Protein AF-A0A1M5N8K4-F1 (afdb_monomer_lite)

Structure (mmCIF, N/CA/C/O backbone):
data_AF-A0A1M5N8K4-F1
#
_entry.id   AF-A0A1M5N8K4-F1
#
loop_
_atom_site.group_PDB
_atom_site.id
_atom_site.type_symbol
_atom_site.label_atom_id
_atom_site.label_alt_id
_atom_site.label_comp_id
_atom_site.label_asym_id
_atom_site.label_entity_id
_atom_site.label_seq_id
_atom_site.pdbx_PDB_ins_code
_atom_site.Cartn_x
_atom_site.Cartn_y
_atom_site.Cartn_z
_atom_site.occupancy
_atom_site.B_iso_or_equiv
_atom_site.auth_seq_id
_atom_site.auth_comp_id
_atom_site.auth_asym_id
_atom_site.auth_atom_id
_atom_site.pdbx_PDB_model_num
ATOM 1 N N . MET A 1 1 ? 27.055 48.754 -39.580 1.00 43.41 1 MET A N 1
ATOM 2 C CA . MET A 1 1 ? 26.841 47.546 -38.753 1.00 43.41 1 MET A CA 1
ATOM 3 C C . MET A 1 1 ? 28.087 46.684 -38.868 1.00 43.41 1 MET A C 1
ATOM 5 O O . MET A 1 1 ? 28.535 46.442 -39.980 1.00 43.41 1 MET A O 1
ATOM 9 N N . SER A 1 2 ? 28.711 46.410 -37.722 1.00 35.59 2 SER A N 1
ATOM 10 C CA . SER A 1 2 ? 30.118 46.022 -37.557 1.00 35.59 2 SER A CA 1
ATOM 11 C C . SER A 1 2 ? 30.439 44.585 -37.973 1.00 35.59 2 SER A C 1
ATOM 13 O O . SER A 1 2 ? 29.595 43.696 -37.935 1.00 35.59 2 SER A O 1
ATOM 15 N N . GLN A 1 3 ? 31.703 44.409 -38.338 1.00 41.31 3 GLN A N 1
ATOM 16 C CA . GLN A 1 3 ? 32.384 43.229 -38.845 1.00 41.31 3 GLN A CA 1
ATOM 17 C C . GLN A 1 3 ? 33.082 42.417 -37.725 1.00 41.31 3 GLN A C 1
ATOM 19 O O . GLN A 1 3 ? 33.438 42.965 -36.687 1.00 41.31 3 GLN A O 1
ATOM 24 N N . PHE A 1 4 ? 33.377 41.154 -38.061 1.00 33.84 4 PHE A N 1
ATOM 25 C CA . PHE A 1 4 ? 34.474 40.273 -37.606 1.00 33.84 4 PHE A CA 1
ATOM 26 C C . PHE A 1 4 ? 34.458 39.508 -36.260 1.00 33.84 4 PHE A C 1
ATOM 28 O O . PHE A 1 4 ? 34.101 39.986 -35.193 1.00 33.84 4 PHE A O 1
ATOM 35 N N . ARG A 1 5 ? 34.903 38.248 -36.414 1.00 40.25 5 ARG A N 1
ATOM 36 C CA . ARG A 1 5 ? 35.043 37.100 -35.498 1.00 40.25 5 ARG A CA 1
ATOM 37 C C . ARG A 1 5 ? 36.288 37.196 -34.597 1.00 40.25 5 ARG A C 1
ATOM 39 O O . ARG A 1 5 ? 37.276 37.731 -35.075 1.00 40.25 5 ARG A O 1
ATOM 46 N N . ILE A 1 6 ? 36.286 36.512 -33.438 1.00 41.47 6 ILE A N 1
ATOM 47 C CA . ILE A 1 6 ? 37.408 35.830 -32.713 1.00 41.47 6 ILE A CA 1
ATOM 48 C C . ILE A 1 6 ? 36.736 34.980 -31.596 1.00 41.47 6 ILE A C 1
ATOM 50 O O . ILE A 1 6 ? 35.976 35.528 -30.812 1.00 41.47 6 ILE A O 1
ATOM 54 N N . ARG A 1 7 ? 36.667 33.637 -31.661 1.00 35.19 7 ARG A N 1
ATOM 55 C CA . ARG A 1 7 ? 37.624 32.576 -31.239 1.00 35.19 7 ARG A CA 1
ATOM 56 C C . ARG A 1 7 ? 37.974 32.530 -29.736 1.00 35.19 7 ARG A C 1
ATOM 58 O O . ARG A 1 7 ? 38.732 33.366 -29.270 1.00 35.19 7 ARG A O 1
ATOM 65 N N . SER A 1 8 ? 37.519 31.471 -29.053 1.00 35.31 8 SER A N 1
ATOM 66 C CA . SER A 1 8 ? 38.127 30.739 -27.906 1.00 35.31 8 SER A CA 1
ATOM 67 C C . SER A 1 8 ? 37.193 29.537 -27.650 1.00 35.31 8 SER A C 1
ATOM 69 O O . SER A 1 8 ? 36.035 29.765 -27.335 1.00 35.31 8 SER A O 1
ATOM 71 N N . LEU A 1 9 ? 37.447 28.265 -27.980 1.00 33.59 9 LEU A N 1
ATOM 72 C CA . LEU A 1 9 ? 38.591 27.353 -27.832 1.00 33.59 9 LEU A CA 1
ATOM 73 C C . LEU A 1 9 ? 38.986 27.096 -26.368 1.00 33.59 9 LEU A C 1
ATOM 75 O O . LEU A 1 9 ? 39.862 27.770 -25.844 1.00 33.59 9 LEU A O 1
ATOM 79 N N . ILE A 1 10 ? 38.382 26.072 -25.754 1.00 38.38 10 ILE A N 1
ATOM 80 C CA . ILE A 1 10 ? 39.025 25.268 -24.706 1.00 38.38 10 ILE A CA 1
ATOM 81 C C . ILE A 1 10 ? 38.836 23.797 -25.092 1.00 38.38 10 ILE A C 1
ATOM 83 O O . ILE A 1 10 ? 37.718 23.300 -25.199 1.00 38.38 10 ILE A O 1
ATOM 87 N N . LEU A 1 11 ? 39.965 23.152 -25.374 1.00 30.22 11 LEU A N 1
ATOM 88 C CA . LEU A 1 11 ? 40.163 21.743 -25.697 1.00 30.22 11 LEU A CA 1
ATOM 89 C C . LEU A 1 11 ? 41.284 21.234 -24.770 1.00 30.22 11 LEU A C 1
ATOM 91 O O . LEU A 1 11 ? 42.181 22.013 -24.448 1.00 30.22 11 LEU A O 1
ATOM 95 N N . ALA A 1 12 ? 41.255 19.930 -24.471 1.00 33.53 12 ALA A N 1
ATOM 96 C CA . ALA A 1 12 ? 42.198 19.100 -23.696 1.00 33.53 12 ALA A CA 1
ATOM 97 C C . ALA A 1 12 ? 41.818 18.922 -22.207 1.00 33.53 12 ALA A C 1
ATOM 99 O O . ALA A 1 12 ? 41.423 19.870 -21.548 1.00 33.53 12 ALA A O 1
ATOM 100 N N . GLY A 1 13 ? 41.882 17.725 -21.615 1.00 29.47 13 GLY A N 1
ATOM 101 C CA . GLY A 1 13 ? 42.790 16.618 -21.915 1.00 29.47 13 GLY A CA 1
ATOM 102 C C . GLY A 1 13 ? 42.183 15.218 -21.792 1.00 29.47 13 GLY A C 1
ATOM 103 O O . GLY A 1 13 ? 41.037 15.018 -21.404 1.00 29.47 13 GLY A O 1
ATOM 104 N N . ALA A 1 14 ? 43.004 14.272 -22.225 1.00 32.38 14 ALA A N 1
ATOM 105 C CA . ALA A 1 14 ? 42.685 12.934 -22.673 1.00 32.38 14 ALA A CA 1
ATOM 106 C C . ALA A 1 14 ? 42.796 11.846 -21.589 1.00 32.38 14 ALA A C 1
ATOM 108 O O . ALA A 1 14 ? 43.561 11.980 -20.643 1.00 32.38 14 ALA A O 1
ATOM 109 N N . ALA A 1 15 ? 42.097 10.742 -21.874 1.00 32.06 15 ALA A N 1
ATOM 110 C CA . ALA A 1 15 ? 42.494 9.340 -21.712 1.00 32.06 15 ALA A CA 1
ATOM 111 C C . ALA A 1 15 ? 42.955 8.808 -20.340 1.00 32.06 15 ALA A C 1
ATOM 113 O O . ALA A 1 15 ? 44.049 9.090 -19.868 1.00 32.06 15 ALA A O 1
ATOM 114 N N . ALA A 1 16 ? 42.228 7.792 -19.869 1.00 31.89 16 ALA A N 1
ATOM 115 C CA . ALA A 1 16 ? 42.855 6.537 -19.465 1.00 31.89 16 ALA A CA 1
ATOM 116 C C . ALA A 1 16 ? 41.942 5.366 -19.856 1.00 31.89 16 ALA A C 1
ATOM 118 O O . ALA A 1 16 ? 40.873 5.163 -19.287 1.00 31.89 16 ALA A O 1
ATOM 119 N N . MET A 1 17 ? 42.377 4.615 -20.869 1.00 34.56 17 MET A N 1
ATOM 120 C CA . MET A 1 17 ? 41.910 3.259 -21.120 1.00 34.56 17 MET A CA 1
ATOM 121 C C . MET A 1 17 ? 42.426 2.357 -19.998 1.00 34.56 17 MET A C 1
ATOM 123 O O . MET A 1 17 ? 43.635 2.293 -19.782 1.00 34.56 17 MET A O 1
ATOM 127 N N . VAL A 1 18 ? 41.541 1.600 -19.355 1.00 38.53 18 VAL A N 1
ATOM 128 C CA . VAL A 1 18 ? 41.915 0.333 -18.721 1.00 38.53 18 VAL A CA 1
ATOM 129 C C . VAL A 1 18 ? 41.009 -0.739 -19.300 1.00 38.53 18 VAL A C 1
ATOM 131 O O . VAL A 1 18 ? 39.896 -0.979 -18.846 1.00 38.53 18 VAL A O 1
ATOM 134 N N . LEU A 1 19 ? 41.516 -1.356 -20.365 1.00 34.25 19 LEU A N 1
ATOM 135 C CA . LEU A 1 19 ? 41.074 -2.650 -20.852 1.00 34.25 19 LEU A CA 1
ATOM 136 C C . LEU A 1 19 ? 41.633 -3.696 -19.871 1.00 34.25 19 LEU A C 1
ATOM 138 O O . LEU A 1 19 ? 42.778 -4.125 -20.002 1.00 34.25 19 LEU A O 1
ATOM 142 N N . ALA A 1 20 ? 40.861 -4.068 -18.849 1.00 44.66 20 ALA A N 1
ATOM 143 C CA . ALA A 1 20 ? 41.151 -5.259 -18.057 1.00 44.66 20 ALA A CA 1
ATOM 144 C C . ALA A 1 20 ? 40.428 -6.442 -18.707 1.00 44.66 20 ALA A C 1
ATOM 146 O O . ALA A 1 20 ? 39.211 -6.589 -18.619 1.00 44.66 20 ALA A O 1
ATOM 147 N N . ALA A 1 21 ? 41.205 -7.244 -19.429 1.00 33.12 21 ALA A N 1
ATOM 148 C CA . ALA A 1 21 ? 40.756 -8.470 -20.050 1.00 33.12 21 ALA A CA 1
ATOM 149 C C . ALA A 1 21 ? 40.406 -9.542 -19.004 1.00 33.12 21 ALA A C 1
ATOM 151 O O . ALA A 1 21 ? 41.160 -9.813 -18.073 1.00 33.12 21 ALA A O 1
ATOM 152 N N . CYS A 1 22 ? 39.248 -10.149 -19.247 1.00 53.88 22 CYS A N 1
ATOM 153 C CA . CYS A 1 22 ? 38.831 -11.521 -18.980 1.00 53.88 22 CYS A CA 1
ATOM 154 C C . CYS A 1 22 ? 39.932 -12.523 -18.562 1.00 53.88 22 CYS A C 1
ATOM 156 O O . CYS A 1 22 ? 40.821 -12.840 -19.349 1.00 53.88 22 CYS A O 1
ATOM 158 N N . ASN A 1 23 ? 39.786 -13.093 -17.362 1.00 34.75 23 ASN A N 1
ATOM 159 C CA . ASN A 1 23 ? 39.998 -14.511 -17.028 1.00 34.75 23 ASN A CA 1
ATOM 160 C C . ASN A 1 23 ? 39.578 -14.668 -15.553 1.00 34.75 23 ASN A C 1
ATOM 162 O O . ASN A 1 23 ? 40.022 -13.891 -14.722 1.00 34.75 23 ASN A O 1
ATOM 166 N N . GLY A 1 24 ? 38.749 -15.586 -15.083 1.00 33.91 24 GLY A N 1
ATOM 167 C CA . GLY A 1 24 ? 38.180 -16.811 -15.608 1.00 33.91 24 GLY A CA 1
ATOM 168 C C . GLY A 1 24 ? 37.835 -17.647 -14.369 1.00 33.91 24 GLY A C 1
ATOM 169 O O . GLY A 1 24 ? 38.635 -17.722 -13.440 1.00 33.91 24 GLY A O 1
ATOM 170 N N . GLY A 1 25 ? 36.662 -18.277 -14.344 1.00 32.97 25 GLY A N 1
ATOM 171 C CA . GLY A 1 25 ? 36.422 -19.406 -13.447 1.00 32.97 25 GLY A CA 1
ATOM 172 C C . GLY A 1 25 ? 35.380 -19.213 -12.347 1.00 32.97 25 GLY A C 1
ATOM 173 O O . GLY A 1 25 ? 35.578 -18.479 -11.388 1.00 32.97 25 GLY A O 1
ATOM 174 N N . ARG A 1 26 ? 34.379 -20.093 -12.461 1.00 33.00 26 ARG A N 1
ATOM 175 C CA . ARG A 1 26 ? 33.460 -20.603 -11.435 1.00 33.00 26 ARG A CA 1
ATOM 176 C C . ARG A 1 26 ? 32.307 -19.671 -11.094 1.00 33.00 26 ARG A C 1
ATOM 178 O O . ARG A 1 26 ? 32.477 -18.630 -10.478 1.00 33.00 26 ARG A O 1
ATOM 185 N N . GLY A 1 27 ? 31.117 -20.126 -11.493 1.00 40.41 27 GLY A N 1
ATOM 186 C CA . GLY A 1 27 ? 29.849 -19.605 -11.019 1.00 40.41 27 GLY A CA 1
ATOM 187 C C . GLY A 1 27 ? 29.807 -19.685 -9.502 1.00 40.41 27 GLY A C 1
ATOM 188 O O . GLY A 1 27 ? 29.510 -20.728 -8.927 1.00 40.41 27 GLY A O 1
ATOM 189 N N . SER A 1 28 ? 30.135 -18.573 -8.868 1.00 35.28 28 SER A N 1
ATOM 190 C CA . SER A 1 28 ? 29.544 -18.233 -7.593 1.00 35.28 28 SER A CA 1
ATOM 191 C C . SER A 1 28 ? 28.143 -17.768 -7.939 1.00 35.28 28 SER A C 1
ATOM 193 O O . SER A 1 28 ? 27.992 -16.825 -8.718 1.00 35.28 28 SER A O 1
ATOM 195 N N . ALA A 1 29 ? 27.126 -18.463 -7.428 1.00 42.69 29 ALA A N 1
ATOM 196 C CA . ALA A 1 29 ? 25.791 -17.890 -7.365 1.00 42.69 29 ALA A CA 1
ATOM 197 C C . ALA A 1 29 ? 25.946 -16.441 -6.883 1.00 42.69 29 ALA A C 1
ATOM 199 O O . ALA A 1 29 ? 26.687 -16.196 -5.922 1.00 42.69 29 ALA A O 1
ATOM 200 N N . ALA A 1 30 ? 25.360 -15.493 -7.622 1.00 46.78 30 ALA A N 1
ATOM 201 C CA . ALA A 1 30 ? 25.358 -14.097 -7.214 1.00 46.78 30 ALA A CA 1
ATOM 202 C C . ALA A 1 30 ? 24.936 -14.041 -5.737 1.00 46.78 30 ALA A C 1
ATOM 204 O O . ALA A 1 30 ? 24.060 -14.822 -5.353 1.00 46.78 30 ALA A O 1
ATOM 205 N N . PRO A 1 31 ? 25.584 -13.216 -4.896 1.00 43.44 31 PRO A N 1
ATOM 206 C CA . PRO A 1 31 ? 25.232 -13.141 -3.488 1.00 43.44 31 PRO A CA 1
ATOM 207 C C . PRO A 1 31 ? 23.730 -12.885 -3.370 1.00 43.44 31 PRO A C 1
ATOM 209 O O . PRO A 1 31 ? 23.237 -11.842 -3.793 1.00 43.44 31 PRO A O 1
ATOM 212 N N . GLU A 1 32 ? 23.010 -13.875 -2.842 1.00 55.31 32 GLU A N 1
ATOM 213 C CA . GLU A 1 32 ? 21.583 -13.775 -2.574 1.00 55.31 32 GLU A CA 1
ATOM 214 C C . GLU A 1 32 ? 21.409 -12.684 -1.519 1.00 55.31 32 GLU A C 1
ATOM 216 O O . GLU A 1 32 ? 21.825 -12.842 -0.369 1.00 55.31 32 GLU A O 1
ATOM 221 N N . THR A 1 33 ? 20.856 -11.538 -1.911 1.00 61.00 33 THR A N 1
ATOM 222 C CA . THR A 1 33 ? 20.540 -10.463 -0.976 1.00 61.00 33 THR A CA 1
ATOM 223 C C . THR A 1 33 ? 19.152 -10.729 -0.395 1.00 61.00 33 THR A C 1
ATOM 225 O O . THR A 1 33 ? 18.153 -10.650 -1.116 1.00 61.00 33 THR A O 1
ATOM 228 N N . PRO A 1 34 ? 19.043 -11.084 0.900 1.00 64.88 34 PRO A N 1
ATOM 229 C CA . PRO A 1 34 ? 17.743 -11.287 1.516 1.00 64.88 34 PRO A CA 1
ATOM 230 C C . PRO A 1 34 ? 17.001 -9.949 1.569 1.00 64.88 34 PRO A C 1
ATOM 232 O O . PRO A 1 34 ? 17.467 -8.983 2.177 1.00 64.88 34 PRO A O 1
ATOM 235 N N . PHE A 1 35 ? 15.826 -9.895 0.947 1.00 74.38 35 PHE A N 1
ATOM 236 C CA . PHE A 1 35 ? 14.939 -8.738 0.980 1.00 74.38 35 PHE A CA 1
ATOM 237 C C . PHE A 1 35 ? 13.685 -9.116 1.758 1.00 74.38 35 PHE A C 1
ATOM 239 O O . PHE A 1 35 ? 12.945 -10.009 1.361 1.00 74.38 35 PHE A O 1
ATOM 246 N N . THR A 1 36 ? 13.429 -8.460 2.884 1.00 70.31 36 THR A N 1
ATOM 247 C CA . THR A 1 36 ? 12.209 -8.707 3.654 1.00 70.31 36 THR A CA 1
ATOM 248 C C . THR A 1 36 ? 11.134 -7.691 3.262 1.00 70.31 36 THR A C 1
ATOM 250 O O . THR A 1 36 ? 11.398 -6.620 2.727 1.00 70.31 36 THR A O 1
ATOM 253 N N . SER A 1 37 ? 9.879 -8.036 3.473 1.00 59.56 37 SER A N 1
ATOM 254 C CA . SER A 1 37 ? 8.729 -7.145 3.436 1.00 59.56 37 SER A CA 1
ATOM 255 C C . SER A 1 37 ? 7.751 -7.599 4.511 1.00 59.56 37 SER A C 1
ATOM 257 O O . SER A 1 37 ? 7.858 -8.716 5.007 1.00 59.56 37 SER A O 1
ATOM 259 N N . LYS A 1 38 ? 6.827 -6.751 4.943 1.00 63.34 38 LYS A N 1
ATOM 260 C CA . LYS A 1 38 ? 5.788 -7.147 5.893 1.00 63.34 38 LYS A CA 1
ATOM 261 C C . LYS A 1 38 ? 4.481 -6.471 5.547 1.00 63.34 38 LYS A C 1
ATOM 263 O O . LYS A 1 38 ? 4.416 -5.266 5.349 1.00 63.34 38 LYS A O 1
ATOM 268 N N . ALA A 1 39 ? 3.417 -7.246 5.495 1.00 54.47 39 ALA A N 1
ATOM 269 C CA . ALA A 1 39 ? 2.084 -6.703 5.414 1.00 54.47 39 ALA A CA 1
ATOM 270 C C . ALA A 1 39 ? 1.757 -6.000 6.732 1.00 54.47 39 ALA A C 1
ATOM 272 O O . ALA A 1 39 ? 1.900 -6.574 7.816 1.00 54.47 39 ALA A O 1
ATOM 273 N N . ALA A 1 40 ? 1.361 -4.738 6.649 1.00 52.09 40 ALA A N 1
ATOM 274 C CA . ALA A 1 40 ? 1.176 -3.920 7.828 1.00 52.09 40 ALA A CA 1
ATOM 275 C C . ALA A 1 40 ? -0.234 -3.343 7.857 1.00 52.09 40 ALA A C 1
ATOM 277 O O . ALA A 1 40 ? -0.672 -2.722 6.892 1.00 52.09 40 ALA A O 1
ATOM 278 N N . LYS A 1 41 ? -0.911 -3.596 8.985 1.00 57.59 41 LYS A N 1
ATOM 279 C CA . LYS A 1 41 ? -2.309 -3.249 9.268 1.00 57.59 41 LYS A CA 1
ATOM 280 C C . LYS A 1 41 ? -3.271 -3.649 8.138 1.00 57.59 41 LYS A C 1
ATOM 282 O O . LYS A 1 41 ? -3.705 -2.830 7.339 1.00 57.59 41 LYS A O 1
ATOM 287 N N . GLY A 1 42 ? -3.490 -4.953 8.062 1.00 54.19 42 GLY A N 1
ATOM 288 C CA . GLY A 1 42 ? -3.819 -5.722 6.873 1.00 54.19 42 GLY A CA 1
ATOM 289 C C . GLY A 1 42 ? -2.856 -6.889 6.713 1.00 54.19 42 GLY A C 1
ATOM 290 O O . GLY A 1 42 ? -2.663 -7.341 5.590 1.00 54.19 42 GLY A O 1
ATOM 291 N N . ALA A 1 43 ? -2.196 -7.314 7.808 1.00 65.06 43 ALA A N 1
ATOM 292 C CA . ALA A 1 43 ? -1.209 -8.386 7.798 1.00 65.06 43 ALA A CA 1
ATOM 293 C C . ALA A 1 43 ? -1.776 -9.553 6.998 1.00 65.06 43 ALA A C 1
ATOM 295 O O . ALA A 1 43 ? -2.794 -10.134 7.369 1.00 65.06 43 ALA A O 1
ATOM 296 N N . ILE A 1 44 ? -1.174 -9.786 5.839 1.00 75.19 44 ILE A N 1
ATOM 297 C CA . ILE A 1 44 ? -1.595 -10.831 4.942 1.00 75.19 44 ILE A CA 1
ATOM 298 C C . ILE A 1 44 ? -0.973 -12.100 5.483 1.00 75.19 44 ILE A C 1
ATOM 300 O O . ILE A 1 44 ? 0.241 -12.154 5.664 1.00 75.19 44 ILE A O 1
ATOM 304 N N . PHE A 1 45 ? -1.766 -13.131 5.705 1.00 80.81 45 PHE A N 1
ATOM 305 C CA . PHE A 1 45 ? -1.293 -14.414 6.203 1.00 80.81 45 PHE A CA 1
ATOM 306 C C . PHE A 1 45 ? -1.466 -15.460 5.114 1.00 80.81 45 PHE A C 1
ATOM 308 O O . PHE A 1 45 ? -2.550 -15.559 4.542 1.00 80.81 45 PHE A O 1
ATOM 315 N N . GLY A 1 46 ? -0.413 -16.226 4.820 1.00 79.69 46 GLY A N 1
ATOM 316 C CA . GLY A 1 46 ? -0.469 -17.321 3.852 1.00 79.69 46 GLY A CA 1
ATOM 317 C C . GLY A 1 46 ? -0.660 -16.894 2.393 1.00 79.69 46 GLY A C 1
ATOM 318 O O . GLY A 1 46 ? -1.056 -17.722 1.576 1.00 79.69 46 GLY A O 1
ATOM 319 N N . ALA A 1 47 ? -0.403 -15.630 2.038 1.00 86.44 47 ALA A N 1
ATOM 320 C CA . ALA A 1 47 ? -0.415 -15.218 0.636 1.00 86.44 47 ALA A CA 1
ATOM 321 C C . ALA A 1 47 ? 0.900 -15.570 -0.052 1.00 86.44 47 ALA A C 1
ATOM 323 O O . ALA A 1 47 ? 1.976 -15.433 0.533 1.00 86.44 47 ALA A O 1
ATOM 324 N N . ALA A 1 48 ? 0.801 -15.961 -1.321 1.00 90.38 48 ALA A N 1
ATOM 325 C CA . ALA A 1 48 ? 1.954 -16.087 -2.196 1.00 90.38 48 ALA A CA 1
ATOM 326 C C . ALA A 1 48 ? 2.335 -14.694 -2.701 1.00 90.38 48 ALA A C 1
ATOM 328 O O . ALA A 1 48 ? 1.518 -14.007 -3.317 1.00 90.38 48 ALA A O 1
ATOM 329 N N . CYS A 1 49 ? 3.567 -14.278 -2.435 1.00 90.81 49 CYS A N 1
ATOM 330 C CA . CYS A 1 49 ? 4.086 -12.988 -2.848 1.00 90.81 49 CYS A CA 1
ATOM 331 C C . CYS A 1 49 ? 5.228 -13.159 -3.847 1.00 90.81 49 CYS A C 1
ATOM 333 O O . CYS A 1 49 ? 6.042 -14.075 -3.734 1.00 90.81 49 CYS A O 1
ATOM 335 N N . THR A 1 50 ? 5.310 -12.253 -4.812 1.00 92.19 50 THR A N 1
ATOM 336 C CA . THR A 1 50 ? 6.315 -12.270 -5.875 1.00 92.19 50 THR A CA 1
ATOM 337 C C . THR A 1 50 ? 6.911 -10.885 -6.068 1.00 92.19 50 THR A C 1
ATOM 339 O O . THR A 1 50 ? 6.166 -9.903 -6.108 1.00 92.19 50 THR A O 1
ATOM 342 N N . VAL A 1 51 ? 8.228 -10.812 -6.243 1.00 92.19 51 VAL A N 1
ATOM 343 C CA . VAL A 1 51 ? 8.911 -9.613 -6.740 1.00 92.19 51 VAL A CA 1
ATOM 344 C C . VAL A 1 51 ? 9.028 -9.737 -8.253 1.00 92.19 51 VAL A C 1
ATOM 346 O O . VAL A 1 51 ? 9.555 -10.733 -8.751 1.00 92.19 51 VAL A O 1
ATOM 349 N N . THR A 1 52 ? 8.527 -8.752 -8.992 1.00 93.31 52 THR A N 1
ATOM 350 C CA . THR A 1 52 ? 8.579 -8.732 -10.458 1.00 93.31 52 THR A CA 1
ATOM 351 C C . THR A 1 52 ? 9.057 -7.390 -10.997 1.00 93.31 52 THR A C 1
ATOM 353 O O . THR A 1 52 ? 8.981 -6.372 -10.304 1.00 93.31 52 THR A O 1
ATOM 356 N N . SER A 1 53 ? 9.476 -7.374 -12.263 1.00 92.19 53 SER A N 1
ATOM 357 C CA . SER A 1 53 ? 9.579 -6.146 -13.058 1.00 92.19 53 SER A CA 1
ATOM 358 C C . SER A 1 53 ? 8.243 -5.397 -13.061 1.00 92.19 53 SER A C 1
ATOM 360 O O . SER A 1 53 ? 7.179 -5.989 -12.815 1.00 92.19 53 SER A O 1
ATOM 362 N N . PHE A 1 54 ? 8.257 -4.096 -13.347 1.00 91.12 54 PHE A N 1
ATOM 363 C CA . PHE A 1 54 ? 7.042 -3.277 -13.263 1.00 91.12 54 PHE A CA 1
ATOM 364 C C . PHE A 1 54 ? 5.930 -3.749 -14.219 1.00 91.12 54 PHE A C 1
ATOM 366 O O . PHE A 1 54 ? 4.733 -3.699 -13.905 1.00 91.12 54 PHE A O 1
ATOM 373 N N . ASN A 1 55 ? 6.339 -4.253 -15.385 1.00 88.19 55 ASN A N 1
ATOM 374 C CA . ASN A 1 55 ? 5.464 -4.834 -16.405 1.00 88.19 55 ASN A CA 1
ATOM 375 C C . ASN A 1 55 ? 5.059 -6.298 -16.119 1.00 88.19 55 ASN A C 1
ATOM 377 O O . ASN A 1 55 ? 4.309 -6.881 -16.901 1.00 88.19 55 ASN A O 1
ATOM 381 N N . GLY A 1 56 ? 5.552 -6.896 -15.029 1.00 89.38 56 GLY A N 1
ATOM 382 C CA . GLY A 1 56 ? 5.238 -8.263 -14.608 1.00 89.38 56 GLY A CA 1
ATOM 383 C C . GLY A 1 56 ? 5.865 -9.376 -15.454 1.00 89.38 56 GLY A C 1
ATOM 384 O O . GLY A 1 56 ? 5.508 -10.533 -15.264 1.00 89.38 56 GLY A O 1
ATOM 385 N N . GLN A 1 57 ? 6.764 -9.055 -16.391 1.00 89.75 57 GLN A N 1
ATOM 386 C CA . GLN A 1 57 ? 7.349 -10.036 -17.317 1.00 89.75 57 GLN A CA 1
ATOM 387 C C . GLN A 1 57 ? 8.477 -10.865 -16.695 1.00 89.75 57 GLN A C 1
ATOM 389 O O . GLN A 1 57 ? 8.660 -12.023 -17.061 1.00 89.75 57 GLN A O 1
ATOM 394 N N . VAL A 1 58 ? 9.234 -10.288 -15.759 1.00 91.94 58 VAL A N 1
ATOM 395 C CA . VAL A 1 58 ? 10.372 -10.946 -15.105 1.00 91.94 58 VAL A CA 1
ATOM 396 C C . VAL A 1 58 ? 10.060 -11.115 -13.626 1.00 91.94 58 VAL A C 1
ATOM 398 O O . VAL A 1 58 ? 9.644 -10.159 -12.975 1.00 91.94 58 VAL A O 1
ATOM 401 N N . SER A 1 59 ? 10.262 -12.320 -13.087 1.00 92.31 59 SER A N 1
ATOM 402 C CA . SER A 1 59 ? 10.182 -12.585 -11.648 1.00 92.31 59 SER A CA 1
ATOM 403 C C . SER A 1 59 ? 11.583 -12.660 -11.056 1.00 92.31 59 SER A C 1
ATOM 405 O O . SER A 1 59 ? 12.420 -13.424 -11.529 1.00 92.31 59 SER A O 1
ATOM 407 N N . TYR A 1 60 ? 11.807 -11.876 -10.007 1.00 90.19 60 TYR A N 1
ATOM 408 C CA . TYR A 1 60 ? 13.068 -11.802 -9.275 1.00 90.19 60 TYR A CA 1
ATOM 409 C C . TYR A 1 60 ? 13.012 -12.550 -7.947 1.00 90.19 60 TYR A C 1
ATOM 411 O O . TYR A 1 60 ? 13.996 -12.568 -7.227 1.00 90.19 60 TYR A O 1
ATOM 419 N N . GLY A 1 61 ? 11.880 -13.151 -7.581 1.00 89.25 61 GLY A N 1
ATOM 420 C CA . GLY A 1 61 ? 11.770 -13.918 -6.346 1.00 89.25 61 GLY A CA 1
ATOM 421 C C . GLY A 1 61 ? 10.329 -14.181 -5.940 1.00 89.25 61 GLY A C 1
ATOM 422 O O . GLY A 1 61 ? 9.415 -13.421 -6.269 1.00 89.25 61 GLY A O 1
ATOM 423 N N . THR A 1 62 ? 10.135 -15.257 -5.187 1.00 91.06 62 THR A N 1
ATOM 424 C CA . THR A 1 62 ? 8.8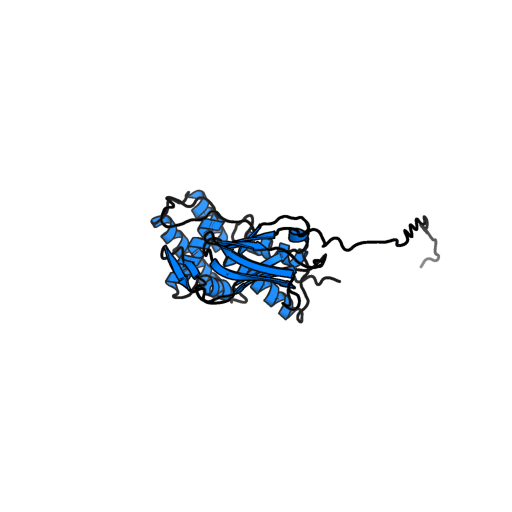35 -15.667 -4.650 1.00 91.06 62 THR A CA 1
ATOM 425 C C . THR A 1 62 ? 8.974 -16.020 -3.179 1.00 91.06 62 THR A C 1
ATOM 427 O O . THR A 1 62 ? 9.962 -16.634 -2.785 1.00 91.06 62 THR A O 1
ATOM 430 N N . ALA A 1 63 ? 7.978 -15.675 -2.375 1.00 90.38 63 ALA A N 1
ATOM 431 C CA . ALA A 1 63 ? 7.919 -16.002 -0.958 1.00 90.38 63 ALA A CA 1
ATOM 432 C C . ALA A 1 63 ? 6.459 -16.154 -0.516 1.00 90.38 63 ALA A C 1
ATOM 434 O O . ALA A 1 63 ? 5.527 -15.938 -1.292 1.00 90.38 63 ALA A O 1
ATOM 435 N N . SER A 1 64 ? 6.239 -16.532 0.737 1.00 88.25 64 SER A N 1
ATOM 436 C CA . SER A 1 64 ? 4.907 -16.514 1.343 1.00 88.25 64 SER A CA 1
ATOM 437 C C . SER A 1 64 ? 4.918 -15.689 2.615 1.00 88.25 64 SER A C 1
ATOM 439 O O . SER A 1 64 ? 5.933 -15.637 3.312 1.00 88.25 64 SER A O 1
ATOM 441 N N . SER A 1 65 ? 3.796 -15.039 2.911 1.00 87.12 65 SER A N 1
ATOM 442 C CA . SER A 1 65 ? 3.654 -14.302 4.159 1.00 87.12 65 SER A CA 1
ATOM 443 C C . SER A 1 65 ? 3.451 -15.250 5.344 1.00 87.12 65 SER A C 1
ATOM 445 O O . SER A 1 65 ? 2.639 -16.179 5.293 1.00 87.12 65 SER A O 1
ATOM 447 N N . ASN A 1 66 ? 4.211 -15.030 6.413 1.00 83.00 66 ASN A N 1
ATOM 448 C CA . ASN A 1 66 ? 4.184 -15.847 7.622 1.00 83.00 66 ASN A CA 1
ATOM 449 C C . ASN A 1 66 ? 3.064 -15.411 8.596 1.00 83.00 66 ASN A C 1
ATOM 451 O O . ASN A 1 66 ? 2.237 -14.559 8.270 1.00 83.00 66 ASN A O 1
ATOM 455 N N . ALA A 1 67 ? 3.033 -15.988 9.803 1.00 76.50 67 ALA A N 1
ATOM 456 C CA . ALA A 1 67 ? 2.021 -15.696 10.826 1.00 76.50 67 ALA A CA 1
ATOM 457 C C . ALA A 1 67 ? 2.083 -14.258 11.380 1.00 76.50 67 ALA A C 1
ATOM 459 O O . ALA A 1 67 ? 1.113 -13.771 11.953 1.00 76.50 67 ALA A O 1
ATOM 460 N N . GLU A 1 68 ? 3.198 -13.557 11.182 1.00 74.19 68 GLU A N 1
ATOM 461 C CA . GLU A 1 68 ? 3.377 -12.149 11.537 1.00 74.19 68 GLU A CA 1
ATOM 462 C C . GLU A 1 68 ? 3.131 -11.201 10.347 1.00 74.19 68 GLU A C 1
ATOM 464 O O . GLU A 1 68 ? 3.318 -9.985 10.472 1.00 74.19 68 GLU A O 1
ATOM 469 N N . GLY A 1 69 ? 2.738 -11.746 9.188 1.00 76.12 69 GLY A N 1
ATOM 470 C CA . GLY A 1 69 ? 2.603 -11.020 7.927 1.00 76.12 69 GLY A CA 1
ATOM 471 C C . GLY A 1 69 ? 3.941 -10.633 7.288 1.00 76.12 69 GLY A C 1
ATOM 472 O O . GLY A 1 69 ? 3.951 -9.849 6.343 1.00 76.12 69 GLY A O 1
ATOM 473 N N . LEU A 1 70 ? 5.066 -11.144 7.795 1.00 82.25 70 LEU A N 1
ATOM 474 C CA . LEU A 1 70 ? 6.407 -10.953 7.246 1.00 82.25 70 LEU A CA 1
ATOM 475 C C . LEU A 1 70 ? 6.614 -11.877 6.041 1.00 82.25 70 LEU A C 1
ATOM 477 O O . LEU A 1 70 ? 6.181 -13.026 6.033 1.00 82.25 70 LEU A O 1
ATOM 481 N N . ILE A 1 71 ? 7.301 -11.377 5.029 1.00 84.00 71 ILE A N 1
ATOM 482 C CA . ILE A 1 71 ? 7.603 -12.053 3.775 1.00 84.00 71 ILE A CA 1
ATOM 483 C C . ILE A 1 71 ? 9.095 -11.845 3.524 1.00 84.00 71 ILE A C 1
ATOM 485 O O . ILE A 1 71 ? 9.533 -10.724 3.268 1.00 84.00 71 ILE A O 1
ATOM 489 N N . SER A 1 72 ? 9.883 -12.908 3.585 1.00 86.00 72 SER A N 1
ATOM 490 C CA . SER A 1 72 ? 11.316 -12.852 3.294 1.00 86.00 72 SER A CA 1
ATOM 491 C C . SER A 1 72 ? 11.571 -13.429 1.910 1.00 86.00 72 SER A C 1
ATOM 493 O O . SER A 1 72 ? 11.350 -14.615 1.678 1.00 86.00 72 SER A O 1
ATOM 495 N N . PHE A 1 73 ? 12.006 -12.579 0.987 1.00 85.75 73 PHE A N 1
ATOM 496 C CA . PHE A 1 73 ? 12.366 -12.957 -0.369 1.00 85.75 73 PHE A CA 1
ATOM 497 C C . PHE A 1 73 ? 13.840 -13.330 -0.451 1.00 85.75 73 PHE A C 1
ATOM 499 O O . PHE A 1 73 ? 14.714 -12.576 -0.016 1.00 85.75 73 PHE A O 1
ATOM 506 N N . THR A 1 74 ? 14.092 -14.459 -1.102 1.00 85.06 74 THR A N 1
ATOM 507 C CA . THR A 1 74 ? 15.377 -14.733 -1.738 1.00 85.06 74 THR A CA 1
ATOM 508 C C . THR A 1 74 ? 15.280 -14.238 -3.169 1.00 85.06 74 THR A C 1
ATOM 510 O O . THR A 1 74 ? 14.458 -14.737 -3.944 1.00 85.06 74 THR A O 1
ATOM 513 N N . LEU A 1 75 ? 16.068 -13.216 -3.495 1.00 85.62 75 LEU A N 1
ATOM 514 C CA . LEU A 1 75 ? 16.082 -12.661 -4.839 1.00 85.62 75 LEU A CA 1
ATOM 515 C C . LEU A 1 75 ? 16.983 -13.488 -5.754 1.00 85.62 75 LEU A C 1
ATOM 517 O O . LEU A 1 75 ? 18.036 -13.967 -5.336 1.00 85.62 75 LEU A O 1
ATOM 521 N N . VAL A 1 76 ? 16.552 -13.654 -6.999 1.00 83.62 76 VAL A N 1
ATOM 522 C CA . VAL A 1 76 ? 17.234 -14.432 -8.031 1.00 83.62 76 VAL A CA 1
ATOM 523 C C . VAL A 1 76 ? 17.529 -13.566 -9.251 1.00 83.62 76 VAL A C 1
ATOM 525 O O . VAL A 1 76 ? 16.730 -12.712 -9.635 1.00 83.62 76 VAL A O 1
ATOM 528 N N . GLY A 1 77 ? 18.667 -13.841 -9.888 1.00 82.31 77 GLY A N 1
ATOM 529 C CA . GLY A 1 77 ? 19.121 -13.115 -11.072 1.00 82.31 77 GLY A CA 1
ATOM 530 C C . GLY A 1 77 ? 19.746 -11.753 -10.760 1.00 82.31 77 GLY A C 1
ATOM 531 O O . GLY A 1 77 ? 19.975 -11.395 -9.606 1.00 82.31 77 GLY A O 1
ATOM 532 N N . GLU A 1 78 ? 20.060 -11.017 -11.822 1.00 82.75 78 GLU A N 1
ATOM 533 C CA . GLU A 1 78 ? 20.555 -9.645 -11.741 1.00 82.75 78 GLU A CA 1
ATOM 534 C C . GLU A 1 78 ? 19.365 -8.681 -11.727 1.00 82.75 78 GLU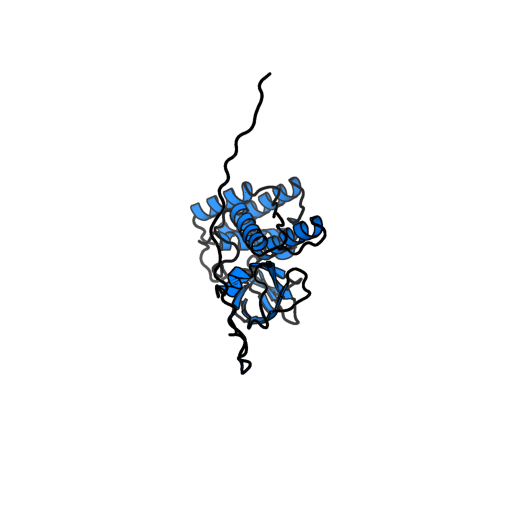 A C 1
ATOM 536 O O . GLU A 1 78 ? 18.489 -8.748 -12.593 1.00 82.75 78 GLU A O 1
ATOM 541 N N . LEU A 1 79 ? 19.307 -7.817 -10.712 1.00 84.31 79 LEU A N 1
ATOM 542 C CA . LEU A 1 79 ? 18.277 -6.787 -10.620 1.00 84.31 79 LEU A CA 1
ATOM 543 C C . LEU A 1 79 ? 18.605 -5.642 -11.587 1.00 84.31 79 LEU A C 1
ATOM 545 O O . LEU A 1 79 ? 19.764 -5.240 -11.668 1.00 84.31 79 LEU A O 1
ATOM 549 N N . PRO A 1 80 ? 17.604 -5.062 -12.265 1.00 84.38 80 PRO A N 1
ATOM 550 C CA . PRO A 1 80 ? 17.831 -3.917 -13.136 1.00 84.38 80 PRO A CA 1
ATOM 551 C C . PRO A 1 80 ? 18.285 -2.702 -12.315 1.00 84.38 80 PRO A C 1
ATOM 553 O O . PRO A 1 80 ? 17.691 -2.381 -11.283 1.00 84.38 80 PRO A O 1
ATOM 556 N N . GLU A 1 81 ? 19.321 -1.999 -12.775 1.00 79.69 81 GLU A N 1
ATOM 557 C CA . GLU A 1 81 ? 19.921 -0.885 -12.024 1.00 79.69 81 GLU A CA 1
ATOM 558 C C . GLU A 1 81 ? 18.990 0.335 -11.888 1.00 79.69 81 GLU A C 1
ATOM 560 O O . GLU A 1 81 ? 19.062 1.039 -10.883 1.00 79.69 81 GLU A O 1
ATOM 565 N N . ASP A 1 82 ? 18.075 0.561 -12.840 1.00 86.19 82 ASP A N 1
ATOM 566 C CA . ASP A 1 82 ? 17.167 1.721 -12.841 1.00 86.19 82 ASP A CA 1
ATOM 567 C C . ASP A 1 82 ? 15.722 1.362 -13.238 1.00 86.19 82 ASP A C 1
ATOM 569 O O . ASP A 1 82 ? 15.151 1.908 -14.181 1.00 86.19 82 ASP A O 1
ATOM 573 N N . GLU A 1 83 ? 15.096 0.440 -12.501 1.00 87.56 83 GLU A N 1
ATOM 574 C CA . GLU A 1 83 ? 13.688 0.075 -12.707 1.00 87.56 83 GLU A CA 1
ATOM 575 C C . GLU A 1 83 ? 12.875 0.175 -11.411 1.00 87.56 83 GLU A C 1
ATOM 577 O O . GLU A 1 83 ? 13.343 -0.109 -10.302 1.00 87.56 83 GLU A O 1
ATOM 582 N N . ALA A 1 84 ? 11.606 0.550 -11.547 1.00 91.25 84 ALA A N 1
ATOM 583 C CA . ALA A 1 84 ? 10.606 0.247 -10.541 1.00 91.25 84 ALA A CA 1
ATOM 584 C C . ALA A 1 84 ? 10.340 -1.266 -10.519 1.00 91.25 84 ALA A C 1
ATOM 586 O O . ALA A 1 84 ? 10.151 -1.894 -11.556 1.00 91.25 84 ALA A O 1
ATOM 587 N N . LEU A 1 85 ? 10.249 -1.854 -9.333 1.00 92.06 85 LEU A N 1
ATOM 588 C CA . LEU A 1 85 ? 9.824 -3.240 -9.153 1.00 92.06 85 LEU A CA 1
ATOM 589 C C . LEU A 1 85 ? 8.498 -3.276 -8.396 1.00 92.06 85 LEU A C 1
ATOM 591 O O . LEU A 1 85 ? 8.129 -2.335 -7.684 1.00 92.06 85 LEU A O 1
ATOM 595 N N . LEU A 1 86 ? 7.783 -4.386 -8.535 1.00 92.88 86 LEU A N 1
ATOM 596 C CA . LEU A 1 86 ? 6.531 -4.626 -7.832 1.00 92.88 86 LEU A CA 1
ATOM 597 C C . LEU A 1 86 ? 6.664 -5.824 -6.911 1.00 92.88 86 LEU A C 1
ATOM 599 O O . LEU A 1 86 ? 7.038 -6.912 -7.340 1.00 92.88 86 LEU A O 1
ATOM 603 N N . VAL A 1 87 ? 6.277 -5.632 -5.657 1.00 91.94 87 VAL A N 1
ATOM 604 C CA . VAL A 1 87 ? 5.973 -6.728 -4.741 1.00 91.94 87 VAL A CA 1
ATOM 605 C C . VAL A 1 87 ? 4.479 -6.961 -4.827 1.00 91.94 87 VAL A C 1
ATOM 607 O O . VAL A 1 87 ? 3.720 -6.078 -4.448 1.00 91.94 87 VAL A O 1
ATOM 610 N N . THR A 1 88 ? 4.045 -8.109 -5.333 1.00 91.94 88 THR A N 1
ATOM 611 C CA . THR A 1 88 ? 2.618 -8.447 -5.427 1.00 91.94 88 THR A CA 1
ATOM 612 C C . THR A 1 88 ? 2.322 -9.659 -4.570 1.00 91.94 88 THR A C 1
ATOM 614 O O . THR A 1 88 ? 2.956 -10.690 -4.750 1.00 91.94 88 THR A O 1
ATOM 617 N N . CYS A 1 89 ? 1.358 -9.543 -3.663 1.00 90.19 89 CYS A N 1
ATOM 618 C CA . CYS A 1 89 ? 0.848 -10.641 -2.854 1.00 90.19 89 CYS A CA 1
ATOM 619 C C . CYS A 1 89 ? -0.536 -11.033 -3.363 1.00 90.19 89 CYS A C 1
ATOM 621 O O . CYS A 1 89 ? -1.474 -10.239 -3.303 1.00 90.19 89 CYS A O 1
ATOM 623 N N . ALA A 1 90 ? -0.647 -12.247 -3.891 1.00 88.62 90 ALA A N 1
ATOM 624 C CA . ALA A 1 90 ? -1.868 -12.778 -4.471 1.00 88.62 90 ALA A CA 1
ATOM 625 C C . ALA A 1 90 ? -2.637 -13.645 -3.459 1.00 88.62 90 ALA A C 1
ATOM 627 O O . ALA A 1 90 ? -2.020 -14.323 -2.627 1.00 88.62 90 ALA A O 1
ATOM 628 N N . PRO A 1 91 ? -3.979 -13.671 -3.541 1.00 83.44 91 PRO A N 1
ATOM 629 C CA . PRO A 1 91 ? -4.774 -14.590 -2.748 1.00 83.44 91 PRO A CA 1
ATOM 630 C C . PRO A 1 91 ? -4.437 -16.031 -3.140 1.00 83.44 91 PRO A C 1
ATOM 632 O O . PRO A 1 91 ? -4.552 -16.427 -4.298 1.00 83.44 91 PRO A O 1
ATOM 635 N N . ALA A 1 92 ? -4.017 -16.811 -2.152 1.00 80.31 92 ALA A N 1
ATOM 636 C CA . ALA A 1 92 ? -3.913 -18.262 -2.220 1.00 80.31 92 ALA A CA 1
ATOM 637 C C . ALA A 1 92 ? -5.032 -18.891 -1.373 1.00 80.31 92 ALA A C 1
ATOM 639 O O . ALA A 1 92 ? -5.721 -18.199 -0.619 1.00 80.31 92 ALA A O 1
ATOM 640 N N . ALA A 1 93 ? -5.228 -20.207 -1.471 1.00 78.19 93 ALA A N 1
ATOM 641 C CA . ALA A 1 93 ? -6.159 -20.900 -0.584 1.00 78.19 93 ALA A CA 1
ATOM 642 C C . ALA A 1 93 ? -5.752 -20.674 0.886 1.00 78.19 93 ALA A C 1
ATOM 644 O O . ALA A 1 93 ? -4.628 -20.979 1.274 1.00 78.19 93 ALA A O 1
ATOM 645 N N . GLY A 1 94 ? -6.662 -20.117 1.690 1.00 77.75 94 GLY A N 1
ATOM 646 C CA . GLY A 1 94 ? -6.389 -19.760 3.086 1.00 77.75 94 GLY A CA 1
ATOM 647 C C . GLY A 1 94 ? -5.689 -18.410 3.288 1.00 77.75 94 GLY A C 1
ATOM 648 O O . GLY A 1 94 ? -5.443 -18.043 4.436 1.00 77.75 94 GLY A O 1
ATOM 649 N N . ALA A 1 95 ? -5.412 -17.650 2.221 1.00 85.31 95 ALA A N 1
ATOM 650 C CA . ALA A 1 95 ? -4.857 -16.310 2.349 1.00 85.31 95 ALA A CA 1
ATOM 651 C C . ALA A 1 95 ? -5.880 -15.355 2.977 1.00 85.31 95 ALA A C 1
ATOM 653 O O . ALA A 1 95 ? -7.001 -15.193 2.485 1.00 85.31 95 ALA A O 1
ATOM 654 N N . THR A 1 96 ? -5.486 -14.705 4.064 1.00 85.38 96 THR A N 1
ATOM 655 C CA . THR A 1 96 ? -6.343 -13.779 4.816 1.00 85.38 96 THR A CA 1
ATOM 656 C C . THR A 1 96 ? -5.626 -12.465 5.070 1.00 85.38 96 THR A C 1
ATOM 658 O O . THR A 1 96 ? -4.405 -12.408 4.982 1.00 85.38 96 THR A O 1
ATOM 661 N N . TYR A 1 97 ? -6.375 -11.415 5.391 1.00 81.56 97 TYR A N 1
ATOM 662 C CA . TYR A 1 97 ? -5.851 -10.169 5.932 1.00 81.56 97 TYR A CA 1
ATOM 663 C C . TYR A 1 97 ? -6.509 -9.871 7.281 1.00 81.56 97 TYR A C 1
ATOM 665 O O . TYR A 1 97 ? -7.678 -10.197 7.503 1.00 81.56 97 TYR A O 1
ATOM 673 N N . PHE A 1 98 ? -5.766 -9.260 8.200 1.00 78.50 98 PHE A N 1
ATOM 674 C CA . PHE A 1 98 ? -6.346 -8.724 9.432 1.00 78.50 98 PHE A CA 1
ATOM 675 C C . PHE A 1 98 ? -7.119 -7.432 9.130 1.00 78.50 98 PHE A C 1
ATOM 677 O O . PHE A 1 98 ? -6.544 -6.509 8.568 1.00 78.50 98 PHE A O 1
ATOM 684 N N . ASN A 1 99 ? -8.404 -7.361 9.487 1.00 74.88 99 ASN A N 1
ATOM 685 C CA . ASN A 1 99 ? -9.212 -6.148 9.376 1.00 74.88 99 ASN A CA 1
ATOM 686 C C . ASN A 1 99 ? -9.231 -5.416 10.722 1.00 74.88 99 ASN A C 1
ATOM 688 O O . ASN A 1 99 ? -9.862 -5.860 11.680 1.00 74.88 99 ASN A O 1
ATOM 692 N N . GLU A 1 100 ? -8.564 -4.270 10.788 1.00 69.81 100 GLU A N 1
ATOM 693 C CA . GLU A 1 100 ? -8.410 -3.460 12.000 1.00 69.81 100 GLU A CA 1
ATOM 694 C C . GLU A 1 100 ? -9.726 -2.868 12.493 1.00 69.81 100 GLU A C 1
ATOM 696 O O . GLU A 1 100 ? -9.863 -2.631 13.689 1.00 69.81 100 GLU A O 1
ATOM 701 N N . ALA A 1 101 ? -10.689 -2.631 11.600 1.00 67.06 101 ALA A N 1
ATOM 702 C CA . ALA A 1 101 ? -11.974 -2.051 11.976 1.00 67.06 101 ALA A CA 1
ATOM 703 C C . ALA A 1 101 ? -12.854 -3.054 12.728 1.00 67.06 101 ALA A C 1
ATOM 705 O O . ALA A 1 101 ? -13.606 -2.676 13.621 1.00 67.06 101 ALA A O 1
ATOM 706 N N . THR A 1 102 ? -12.772 -4.335 12.362 1.00 67.94 102 THR A N 1
ATOM 707 C CA . THR A 1 102 ? -13.572 -5.405 12.975 1.00 67.94 102 THR A CA 1
ATOM 708 C C . THR A 1 102 ? -12.776 -6.249 13.967 1.00 67.94 102 THR A C 1
ATOM 710 O O . THR A 1 102 ? -13.366 -7.005 14.734 1.00 67.94 102 THR A O 1
ATOM 713 N N . GLY A 1 103 ? -11.444 -6.150 13.957 1.00 70.69 103 GLY A N 1
ATOM 714 C CA . GLY A 1 103 ? -10.550 -6.995 14.745 1.00 70.69 103 GLY A CA 1
ATOM 715 C C . GLY A 1 103 ? -10.525 -8.459 14.290 1.00 70.69 103 GLY A C 1
ATOM 716 O O . GLY A 1 103 ? -10.107 -9.324 15.058 1.00 70.69 103 GLY A O 1
ATOM 717 N N . THR A 1 104 ? -10.984 -8.757 13.071 1.00 78.25 104 THR A N 1
ATOM 718 C CA . THR A 1 104 ? -11.131 -10.127 12.549 1.00 78.25 104 THR A CA 1
ATOM 719 C C . THR A 1 104 ? -10.248 -10.367 11.335 1.00 78.25 104 THR A C 1
ATOM 721 O O . THR A 1 104 ? -9.995 -9.455 10.552 1.00 78.25 104 THR A O 1
ATOM 724 N N . THR A 1 105 ? -9.835 -11.613 11.113 1.00 84.06 105 THR A N 1
ATOM 725 C CA . THR A 1 105 ? -9.222 -12.019 9.846 1.00 84.06 105 THR A CA 1
ATOM 726 C C . THR A 1 105 ? -10.298 -12.282 8.796 1.00 84.06 105 THR A C 1
ATOM 728 O O . THR A 1 105 ? -11.301 -12.942 9.063 1.00 84.06 105 THR A O 1
ATOM 731 N N . LEU A 1 106 ? -10.105 -11.738 7.598 1.00 83.38 106 LEU A N 1
ATOM 732 C CA . LEU A 1 106 ? -11.009 -11.886 6.459 1.00 83.38 106 LEU A CA 1
ATOM 733 C C . LEU A 1 106 ? -10.239 -12.447 5.256 1.00 83.38 106 LEU A C 1
ATOM 735 O O . LEU A 1 106 ? -9.027 -12.248 5.178 1.00 83.38 106 LEU A O 1
ATOM 739 N N . PRO A 1 107 ? -10.892 -13.145 4.312 1.00 87.44 107 PRO A N 1
ATOM 740 C CA . PRO A 1 107 ? -10.238 -13.591 3.083 1.00 87.44 107 PRO A CA 1
ATOM 741 C C . PRO A 1 107 ? -9.611 -12.418 2.322 1.00 87.44 107 PRO A C 1
ATOM 743 O O . PRO A 1 107 ? -10.233 -11.362 2.212 1.00 87.44 107 PRO A O 1
ATOM 746 N N . LEU A 1 108 ? -8.400 -12.598 1.786 1.00 84.69 108 LEU A N 1
ATOM 747 C CA . LEU A 1 108 ? -7.784 -11.593 0.916 1.00 84.69 108 LEU A CA 1
ATOM 748 C C . LEU A 1 108 ? -8.581 -11.523 -0.405 1.00 84.69 108 LEU A C 1
ATOM 750 O O . LEU A 1 108 ? -8.626 -12.524 -1.122 1.00 84.69 108 LEU A O 1
ATOM 754 N N . PRO A 1 109 ? -9.221 -10.387 -0.741 1.00 81.50 109 PRO A N 1
ATOM 755 C CA . PRO A 1 109 ? -10.202 -10.352 -1.827 1.00 81.50 109 PRO A CA 1
ATOM 756 C C . PRO A 1 109 ? -9.567 -10.266 -3.222 1.00 81.50 109 PRO A C 1
ATOM 758 O O . PRO A 1 109 ? -10.154 -10.732 -4.196 1.00 81.50 109 PRO A O 1
ATOM 761 N N . ALA A 1 110 ? -8.376 -9.676 -3.331 1.00 85.56 110 ALA A N 1
ATOM 762 C CA . ALA A 1 110 ? -7.673 -9.456 -4.590 1.00 85.56 110 ALA A CA 1
ATOM 763 C C . ALA A 1 110 ? -6.153 -9.386 -4.363 1.00 85.56 110 ALA A C 1
ATOM 765 O O . ALA A 1 110 ? -5.718 -9.183 -3.225 1.00 85.56 110 ALA A O 1
ATOM 766 N N . PRO A 1 111 ? -5.330 -9.539 -5.419 1.00 88.75 111 PRO A N 1
ATOM 767 C CA . PRO A 1 111 ? -3.906 -9.259 -5.328 1.00 88.75 111 PRO A CA 1
ATOM 768 C C . PRO A 1 111 ? -3.656 -7.813 -4.911 1.00 88.75 111 PRO A C 1
ATOM 770 O O . PRO A 1 111 ? -4.309 -6.897 -5.414 1.00 88.75 111 PRO A O 1
ATOM 773 N N . ILE A 1 112 ? -2.675 -7.613 -4.039 1.00 88.88 112 ILE A N 1
ATOM 774 C CA . ILE A 1 112 ? -2.239 -6.280 -3.632 1.00 88.88 112 ILE A CA 1
ATOM 775 C C . ILE A 1 112 ? -0.768 -6.100 -3.952 1.00 88.88 112 ILE A C 1
ATOM 777 O O . ILE A 1 112 ? 0.024 -7.038 -3.823 1.00 88.88 112 ILE A O 1
ATOM 781 N N . SER A 1 113 ? -0.408 -4.895 -4.369 1.00 91.12 113 SER A N 1
ATOM 782 C CA . SER A 1 113 ? 0.950 -4.587 -4.787 1.00 91.12 113 SER A CA 1
ATOM 783 C C . SER A 1 113 ? 1.579 -3.504 -3.917 1.00 91.12 113 SER A C 1
ATOM 785 O O . SER A 1 113 ? 0.906 -2.708 -3.274 1.00 91.12 113 SER A O 1
ATOM 787 N N . ALA A 1 114 ? 2.899 -3.457 -3.905 1.00 90.75 114 ALA A N 1
ATOM 788 C CA . ALA A 1 114 ? 3.681 -2.334 -3.428 1.00 90.75 114 ALA A CA 1
ATOM 789 C C . ALA A 1 114 ? 4.756 -2.034 -4.469 1.00 90.75 114 ALA A C 1
ATOM 791 O O . ALA A 1 114 ? 5.318 -2.955 -5.065 1.00 90.75 114 ALA A O 1
ATOM 792 N N . VAL A 1 115 ? 5.034 -0.752 -4.696 1.00 90.50 115 VAL A N 1
ATOM 793 C CA . VAL A 1 115 ? 6.110 -0.334 -5.594 1.00 90.50 115 VAL A CA 1
ATOM 794 C C . VAL A 1 115 ? 7.397 -0.112 -4.803 1.00 90.50 115 VAL A C 1
ATOM 796 O O . VAL A 1 115 ? 7.408 0.614 -3.806 1.00 90.50 115 VAL A O 1
ATOM 799 N N . ILE A 1 116 ? 8.488 -0.723 -5.261 1.00 88.19 116 ILE A N 1
ATOM 800 C CA . ILE A 1 116 ? 9.837 -0.534 -4.718 1.00 88.19 116 ILE A CA 1
ATOM 801 C C . ILE A 1 116 ? 10.789 -0.039 -5.799 1.00 88.19 116 ILE A C 1
ATOM 803 O O . ILE A 1 116 ? 10.618 -0.305 -6.984 1.00 88.19 116 ILE A O 1
ATOM 807 N N . SER A 1 117 ? 11.813 0.684 -5.368 1.00 84.19 117 SER A N 1
ATOM 808 C CA . SER A 1 117 ? 12.946 1.064 -6.206 1.00 84.19 117 SER A CA 1
ATOM 809 C C . SER A 1 117 ? 13.962 -0.082 -6.233 1.00 84.19 117 SER A C 1
ATOM 811 O O . SER A 1 117 ? 14.327 -0.572 -5.161 1.00 84.19 117 SER A O 1
ATOM 813 N N . SER A 1 118 ? 14.447 -0.494 -7.410 1.00 76.50 118 SER A N 1
ATOM 814 C CA . SER A 1 118 ? 15.499 -1.518 -7.513 1.00 76.50 118 SER A CA 1
ATOM 815 C C . SER A 1 118 ? 16.784 -1.120 -6.773 1.00 76.50 118 SER A C 1
ATOM 817 O O . SER A 1 118 ? 17.403 -1.964 -6.130 1.00 76.50 118 SER A O 1
ATOM 819 N N . LEU A 1 119 ? 17.117 0.175 -6.740 1.00 71.12 119 LEU A N 1
ATOM 820 C CA . LEU A 1 119 ? 18.234 0.721 -5.958 1.00 71.12 119 LEU A CA 1
ATOM 821 C C . LEU A 1 119 ? 18.084 0.461 -4.452 1.00 71.12 119 LEU A C 1
ATOM 823 O O . LEU A 1 119 ? 19.060 0.141 -3.776 1.00 71.12 119 LEU A O 1
ATOM 827 N N . ALA A 1 120 ? 16.865 0.571 -3.911 1.00 71.75 120 ALA A N 1
ATOM 828 C CA . ALA A 1 120 ? 16.613 0.286 -2.497 1.00 71.75 120 ALA A CA 1
ATOM 829 C C . ALA A 1 120 ? 16.832 -1.201 -2.175 1.00 71.75 120 ALA A C 1
ATOM 831 O O . ALA A 1 120 ? 17.336 -1.538 -1.104 1.00 71.75 120 ALA A O 1
ATOM 832 N N . VAL A 1 121 ? 16.495 -2.076 -3.123 1.00 72.75 121 VAL A N 1
ATOM 833 C CA . VAL A 1 121 ? 16.714 -3.519 -3.011 1.00 72.75 121 VAL A CA 1
ATOM 834 C C . VAL A 1 121 ? 18.204 -3.856 -3.104 1.00 72.75 121 VAL A C 1
ATOM 836 O O . VAL A 1 121 ? 18.723 -4.559 -2.239 1.00 72.75 121 VAL A O 1
ATOM 839 N N . ALA A 1 122 ? 18.907 -3.304 -4.097 1.00 65.31 122 ALA A N 1
ATOM 840 C CA . ALA A 1 122 ? 20.342 -3.506 -4.300 1.00 65.31 122 ALA A CA 1
ATOM 841 C C . ALA A 1 122 ? 21.182 -3.009 -3.110 1.00 65.31 122 ALA A C 1
ATOM 843 O O . ALA A 1 122 ? 22.178 -3.631 -2.748 1.00 65.31 122 ALA A O 1
ATOM 844 N N . ALA A 1 123 ? 20.746 -1.933 -2.448 1.00 60.69 123 ALA A N 1
ATOM 845 C CA . ALA A 1 123 ? 21.376 -1.414 -1.235 1.00 60.69 123 ALA A CA 1
ATOM 846 C C . ALA A 1 123 ? 21.169 -2.299 0.014 1.00 60.69 123 ALA A C 1
ATOM 848 O O . ALA A 1 123 ? 21.655 -1.950 1.088 1.00 60.69 123 ALA A O 1
ATOM 849 N N . GLY A 1 124 ? 20.431 -3.411 -0.085 1.00 62.06 124 GLY A N 1
ATOM 850 C CA . GLY A 1 124 ? 20.143 -4.284 1.055 1.00 62.06 124 GLY A CA 1
ATOM 851 C C . GLY A 1 124 ? 19.207 -3.657 2.094 1.00 62.06 124 GLY A C 1
ATOM 852 O O . GLY A 1 124 ? 19.134 -4.141 3.224 1.00 62.06 124 GLY A O 1
ATOM 853 N N . ASN A 1 125 ? 18.466 -2.598 1.739 1.00 59.31 125 ASN A N 1
ATOM 854 C CA . ASN A 1 125 ? 17.465 -1.981 2.614 1.00 59.31 125 ASN A CA 1
ATOM 855 C C . ASN A 1 125 ? 16.210 -2.868 2.639 1.00 59.31 125 ASN A C 1
ATOM 857 O O . ASN A 1 125 ? 15.213 -2.627 1.960 1.00 59.31 125 ASN A O 1
ATOM 861 N N . GLY A 1 126 ? 16.304 -3.974 3.372 1.00 62.34 126 GLY A N 1
ATOM 862 C CA . GLY A 1 126 ? 15.472 -5.152 3.161 1.00 62.34 126 GLY A CA 1
ATOM 863 C C . GLY A 1 126 ? 14.142 -5.160 3.901 1.00 62.34 126 GLY A C 1
ATOM 864 O O . GLY A 1 126 ? 13.871 -6.150 4.566 1.00 62.34 126 GLY A O 1
ATOM 865 N N . SER A 1 127 ? 13.327 -4.105 3.857 1.00 70.00 127 SER A N 1
ATOM 866 C CA . SER A 1 127 ? 11.954 -4.133 4.400 1.00 70.00 127 SER A CA 1
ATOM 867 C C . SER A 1 127 ? 11.030 -3.136 3.707 1.00 70.00 127 SER A C 1
ATOM 869 O O . SER A 1 127 ? 11.221 -1.932 3.847 1.00 70.00 127 SER A O 1
ATOM 871 N N . ILE A 1 128 ? 9.989 -3.628 3.023 1.00 77.50 128 ILE A N 1
ATOM 872 C CA . ILE A 1 128 ? 8.839 -2.808 2.600 1.00 77.50 128 ILE A CA 1
ATOM 873 C C . ILE A 1 128 ? 7.540 -3.233 3.290 1.00 77.50 128 ILE A C 1
ATOM 875 O O . ILE A 1 128 ? 7.264 -4.421 3.443 1.00 77.50 128 ILE A O 1
ATOM 879 N N . ALA A 1 129 ? 6.713 -2.260 3.668 1.00 82.44 129 ALA A N 1
ATOM 880 C CA . ALA A 1 129 ? 5.333 -2.501 4.053 1.00 82.44 129 ALA A CA 1
ATOM 881 C C . ALA A 1 129 ? 4.437 -2.761 2.830 1.00 82.44 129 ALA A C 1
ATOM 883 O O . ALA A 1 129 ? 4.389 -1.930 1.931 1.00 82.44 129 ALA A O 1
ATOM 884 N N . VAL A 1 130 ? 3.686 -3.865 2.801 1.00 86.56 130 VAL A N 1
ATOM 885 C CA . VAL A 1 130 ? 2.605 -4.054 1.812 1.00 86.56 130 VAL A CA 1
ATOM 886 C C . VAL A 1 130 ? 1.288 -3.640 2.469 1.00 86.56 130 VAL A C 1
ATOM 888 O O . VAL A 1 130 ? 0.779 -4.339 3.344 1.00 86.56 130 VAL A O 1
ATOM 891 N N . THR A 1 131 ? 0.773 -2.466 2.105 1.00 86.19 131 THR A N 1
ATOM 892 C CA . THR A 1 131 ? -0.396 -1.821 2.726 1.00 86.19 131 THR A CA 1
ATOM 893 C C . THR A 1 131 ? -1.339 -1.237 1.667 1.00 86.19 131 THR A C 1
ATOM 895 O O . THR A 1 131 ? -0.947 -1.089 0.504 1.00 86.19 131 THR A O 1
ATOM 898 N N . PRO A 1 132 ? -2.569 -0.832 2.041 1.00 87.75 132 PRO A N 1
ATOM 899 C CA . PRO A 1 132 ? -3.434 -0.060 1.152 1.00 87.75 132 PRO A CA 1
ATOM 900 C C . PRO A 1 132 ? -2.742 1.170 0.535 1.00 87.75 132 PRO A C 1
ATOM 902 O O . PRO A 1 132 ? -2.919 1.440 -0.651 1.00 87.75 132 PRO A O 1
ATOM 905 N N . LEU A 1 133 ? -1.896 1.889 1.283 1.00 88.88 133 LEU A N 1
ATOM 906 C CA . LEU A 1 133 ? -1.201 3.062 0.740 1.00 88.88 133 LEU A CA 1
ATOM 907 C C . LEU A 1 133 ? -0.098 2.682 -0.251 1.00 88.88 133 LEU A C 1
ATOM 909 O O . LEU A 1 133 ? -0.020 3.282 -1.319 1.00 88.88 133 LEU A O 1
ATOM 913 N N . THR A 1 134 ? 0.719 1.664 0.021 1.00 90.38 134 THR A N 1
ATOM 914 C CA . THR A 1 134 ? 1.719 1.232 -0.975 1.00 90.38 134 THR A CA 1
ATOM 915 C C . THR A 1 134 ? 1.067 0.639 -2.224 1.00 90.38 134 THR A C 1
ATOM 917 O O . THR A 1 134 ? 1.614 0.770 -3.319 1.00 90.38 134 THR A O 1
ATOM 920 N N . ASN A 1 135 ? -0.127 0.053 -2.080 1.00 91.31 135 ASN A N 1
ATOM 921 C CA . ASN A 1 135 ? -0.955 -0.381 -3.202 1.00 91.31 135 ASN A CA 1
ATOM 922 C C . ASN A 1 135 ? -1.475 0.799 -4.016 1.00 91.31 135 ASN A C 1
ATOM 924 O O . ASN A 1 135 ? -1.357 0.793 -5.237 1.00 91.31 135 ASN A O 1
ATOM 928 N N . LEU A 1 136 ? -1.962 1.850 -3.359 1.00 89.69 136 LEU A N 1
ATOM 929 C CA . LEU A 1 136 ? -2.353 3.081 -4.039 1.00 89.69 136 LEU A CA 1
ATOM 930 C C . LEU A 1 136 ? -1.175 3.711 -4.800 1.00 89.69 136 LEU A C 1
ATOM 932 O O . LEU A 1 136 ? -1.350 4.107 -5.951 1.00 89.69 136 LEU A O 1
ATOM 936 N N . ALA A 1 137 ? 0.030 3.735 -4.221 1.00 91.12 137 ALA A N 1
ATOM 937 C CA . ALA A 1 137 ? 1.229 4.218 -4.913 1.00 91.12 137 ALA A CA 1
ATOM 938 C C . ALA A 1 137 ? 1.544 3.383 -6.168 1.00 91.12 137 ALA A C 1
ATOM 940 O O . ALA A 1 137 ? 1.797 3.942 -7.237 1.00 91.12 137 ALA A O 1
ATOM 941 N N . ALA A 1 138 ? 1.469 2.051 -6.068 1.00 92.25 138 ALA A N 1
ATOM 942 C CA . ALA A 1 138 ? 1.665 1.156 -7.207 1.00 92.25 138 ALA A CA 1
ATOM 943 C C . ALA A 1 138 ? 0.604 1.368 -8.302 1.00 92.25 138 ALA A C 1
ATOM 945 O O . ALA A 1 138 ? 0.941 1.440 -9.486 1.00 92.25 138 ALA A O 1
ATOM 946 N N . LEU A 1 139 ? -0.669 1.513 -7.923 1.00 91.69 139 LEU A N 1
ATOM 947 C CA . LEU A 1 139 ? -1.770 1.747 -8.859 1.00 91.69 139 LEU A CA 1
ATOM 948 C C . LEU A 1 139 ? -1.648 3.097 -9.571 1.00 91.69 139 LEU A C 1
ATOM 950 O O . LEU A 1 139 ? -1.848 3.162 -10.782 1.00 91.69 139 LEU A O 1
ATOM 954 N N . GLN A 1 140 ? -1.285 4.161 -8.854 1.00 89.62 140 GLN A N 1
ATOM 955 C CA . GLN A 1 140 ? -1.079 5.477 -9.459 1.00 89.62 140 GLN A CA 1
ATOM 956 C C . GLN A 1 140 ? 0.106 5.488 -10.415 1.00 89.62 140 GLN A C 1
ATOM 958 O O . GLN A 1 140 ? -0.011 6.010 -11.523 1.00 89.62 140 GLN A O 1
ATOM 963 N N . LEU A 1 141 ? 1.223 4.863 -10.034 1.00 90.81 141 LEU A N 1
ATOM 964 C CA . LEU A 1 141 ? 2.369 4.752 -10.929 1.00 90.81 141 LEU A CA 1
ATOM 965 C C . LEU A 1 141 ? 2.017 3.936 -12.181 1.00 90.81 141 LEU A C 1
ATOM 967 O O . LEU A 1 141 ? 2.445 4.276 -13.283 1.00 90.81 141 LEU A O 1
ATOM 971 N N . ARG A 1 142 ? 1.189 2.894 -12.045 1.00 91.31 142 ARG A N 1
ATOM 972 C CA . ARG A 1 142 ? 0.713 2.093 -13.180 1.00 91.31 142 ARG A CA 1
ATOM 973 C C . ARG A 1 142 ? -0.233 2.882 -14.081 1.00 91.31 142 ARG A C 1
ATOM 975 O O . ARG A 1 142 ? -0.096 2.814 -15.297 1.00 91.31 142 ARG A O 1
ATOM 982 N N . ALA A 1 143 ? -1.137 3.675 -13.511 1.00 88.81 143 ALA A N 1
ATOM 983 C CA . ALA A 1 143 ? -1.988 4.583 -14.277 1.00 88.81 143 ALA A CA 1
ATOM 984 C C . ALA A 1 143 ? -1.156 5.615 -15.058 1.00 88.81 143 ALA A C 1
ATOM 986 O O . ALA A 1 143 ? -1.406 5.837 -16.242 1.00 88.81 143 ALA A O 1
ATOM 987 N N . ALA A 1 144 ? -0.126 6.185 -14.428 1.00 88.06 144 ALA A N 1
ATOM 988 C CA . ALA A 1 144 ? 0.780 7.130 -15.069 1.00 88.06 144 ALA A CA 1
ATOM 989 C C . ALA A 1 144 ? 1.605 6.469 -16.191 1.00 88.06 144 ALA A C 1
ATOM 991 O O . ALA A 1 144 ? 1.706 7.019 -17.286 1.00 88.06 144 ALA A O 1
ATOM 992 N N . SER A 1 145 ? 2.134 5.261 -15.959 1.00 90.06 145 SER A N 1
ATOM 993 C CA . SER A 1 145 ? 2.839 4.457 -16.970 1.00 90.06 145 SER A CA 1
ATOM 994 C C . SER A 1 145 ? 1.949 4.164 -18.182 1.00 90.06 145 SER A C 1
ATOM 996 O O . SER A 1 145 ? 2.363 4.379 -19.321 1.00 90.06 145 SER A O 1
ATOM 998 N N . ASN A 1 146 ? 0.694 3.768 -17.952 1.00 89.75 146 ASN A N 1
ATOM 999 C CA . ASN A 1 146 ? -0.280 3.530 -19.018 1.00 89.75 146 ASN A CA 1
ATOM 1000 C C . ASN A 1 146 ? -0.574 4.806 -19.821 1.00 89.75 146 ASN A C 1
ATOM 1002 O O . ASN A 1 146 ? -0.614 4.760 -21.049 1.00 89.75 146 ASN A O 1
ATOM 1006 N N . ALA A 1 147 ? -0.728 5.951 -19.147 1.00 87.69 147 ALA A N 1
ATOM 1007 C CA . ALA A 1 147 ? -0.902 7.246 -19.807 1.00 87.69 147 ALA A CA 1
ATOM 1008 C C . ALA A 1 147 ? 0.327 7.654 -20.645 1.00 87.69 147 ALA A C 1
ATOM 1010 O O . ALA A 1 147 ? 0.182 8.341 -21.653 1.00 87.69 147 ALA A O 1
ATOM 1011 N N . ALA A 1 148 ? 1.518 7.178 -20.272 1.00 87.25 148 ALA A N 1
ATOM 1012 C CA . ALA A 1 148 ? 2.769 7.334 -21.012 1.00 87.25 148 ALA A CA 1
ATOM 1013 C C . ALA A 1 148 ? 3.015 6.223 -22.060 1.00 87.25 148 ALA A C 1
ATOM 1015 O O . ALA A 1 148 ? 4.153 6.002 -22.470 1.00 87.25 148 ALA A O 1
ATOM 1016 N N . GLY A 1 149 ? 1.976 5.496 -22.489 1.00 87.12 149 GLY A N 1
ATOM 1017 C CA . GLY A 1 149 ? 2.092 4.458 -23.520 1.00 87.12 149 GLY A CA 1
ATOM 1018 C C . GLY A 1 149 ? 2.700 3.138 -23.033 1.00 87.12 149 GLY A C 1
ATOM 1019 O O . GLY A 1 149 ? 3.217 2.373 -23.842 1.00 87.12 149 GLY A O 1
ATOM 1020 N N . GLY A 1 150 ? 2.651 2.862 -21.726 1.00 85.56 150 GLY A N 1
ATOM 1021 C CA . GLY A 1 150 ? 3.196 1.640 -21.125 1.00 85.56 150 GLY A CA 1
ATOM 1022 C C . GLY A 1 150 ? 4.697 1.705 -20.834 1.00 85.56 150 GLY A C 1
ATOM 1023 O O . GLY A 1 150 ? 5.335 0.664 -20.688 1.00 85.56 150 GLY A O 1
ATOM 1024 N N . ALA A 1 151 ? 5.269 2.911 -20.757 1.00 87.69 151 ALA A N 1
ATOM 1025 C CA . ALA A 1 151 ? 6.672 3.105 -20.407 1.00 87.69 151 ALA A CA 1
ATOM 1026 C C . ALA A 1 151 ? 6.982 2.517 -19.022 1.00 87.69 151 ALA A C 1
ATOM 1028 O O . ALA A 1 151 ? 6.261 2.782 -18.055 1.00 87.69 151 ALA A O 1
ATOM 1029 N N . ILE A 1 152 ? 8.064 1.742 -18.919 1.00 89.56 152 ILE A N 1
ATOM 1030 C CA . ILE A 1 152 ? 8.517 1.166 -17.651 1.00 89.56 152 ILE A CA 1
ATOM 1031 C C . ILE A 1 152 ? 9.078 2.303 -16.780 1.00 89.56 152 ILE A C 1
ATOM 1033 O O . ILE A 1 152 ? 10.036 2.965 -17.193 1.00 89.56 152 ILE A O 1
ATOM 1037 N N . PRO A 1 153 ? 8.491 2.575 -15.601 1.00 91.44 153 PRO A N 1
ATOM 1038 C CA . PRO A 1 153 ? 9.000 3.599 -14.707 1.00 91.44 153 PRO A CA 1
ATOM 1039 C C . PRO A 1 153 ? 10.346 3.199 -14.122 1.00 91.44 153 PRO A C 1
ATOM 1041 O O . PRO A 1 153 ? 10.568 2.038 -13.774 1.00 91.44 153 PRO A O 1
ATOM 1044 N N . ASN A 1 154 ? 11.214 4.186 -13.954 1.00 90.25 154 ASN A N 1
ATOM 1045 C CA . ASN A 1 154 ? 12.526 3.976 -13.371 1.00 90.25 154 ASN A CA 1
ATOM 1046 C C . ASN A 1 154 ? 12.507 3.959 -11.828 1.00 90.25 154 ASN A C 1
ATOM 1048 O O . ASN A 1 154 ? 11.472 4.172 -11.178 1.00 90.25 154 ASN A O 1
ATOM 1052 N N . ALA A 1 155 ? 13.668 3.721 -11.217 1.00 87.75 155 ALA A N 1
ATOM 1053 C CA . ALA A 1 155 ? 13.809 3.596 -9.768 1.00 87.75 155 ALA A CA 1
ATOM 1054 C C . ALA A 1 155 ? 13.436 4.896 -9.023 1.00 87.75 155 ALA A C 1
ATOM 1056 O O . ALA A 1 155 ? 12.907 4.855 -7.904 1.00 87.75 155 ALA A O 1
ATOM 1057 N N . ALA A 1 156 ? 13.678 6.053 -9.645 1.00 88.12 156 ALA A N 1
ATOM 1058 C CA . ALA A 1 156 ? 13.305 7.361 -9.110 1.00 88.12 156 ALA A CA 1
ATOM 1059 C C . ALA A 1 156 ? 11.785 7.580 -9.120 1.00 88.12 156 ALA A C 1
ATOM 1061 O O . ALA A 1 156 ? 11.239 8.088 -8.139 1.00 88.12 156 ALA A O 1
ATOM 1062 N N . ALA A 1 157 ? 11.086 7.145 -10.173 1.00 89.81 157 ALA A N 1
ATOM 1063 C CA . ALA A 1 157 ? 9.631 7.233 -10.264 1.00 89.81 157 ALA A CA 1
ATOM 1064 C C . ALA A 1 157 ? 8.940 6.417 -9.156 1.00 89.81 157 ALA A C 1
ATOM 1066 O O . ALA A 1 157 ? 7.999 6.908 -8.534 1.00 89.81 157 ALA A O 1
ATOM 1067 N N . ALA A 1 158 ? 9.453 5.222 -8.836 1.00 89.81 158 ALA A N 1
ATOM 1068 C CA . ALA A 1 158 ? 8.987 4.421 -7.698 1.00 89.81 158 ALA A CA 1
ATOM 1069 C C . ALA A 1 158 ? 9.153 5.149 -6.352 1.00 89.81 158 ALA A C 1
ATOM 1071 O O . ALA A 1 158 ? 8.208 5.248 -5.564 1.00 89.81 158 ALA A O 1
ATOM 1072 N N . SER A 1 159 ? 10.346 5.687 -6.087 1.00 89.00 159 SER A N 1
ATOM 1073 C CA . SER A 1 159 ? 10.630 6.436 -4.854 1.00 89.00 159 SER A CA 1
ATOM 1074 C C . SER A 1 159 ? 9.770 7.695 -4.740 1.00 89.00 159 SER A C 1
ATOM 1076 O O . SER A 1 159 ? 9.247 8.003 -3.665 1.00 89.00 159 SER A O 1
ATOM 1078 N N . ASN A 1 160 ? 9.574 8.400 -5.853 1.00 87.75 160 ASN A N 1
ATOM 1079 C CA . ASN A 1 160 ? 8.741 9.590 -5.907 1.00 87.75 160 ASN A CA 1
ATOM 1080 C C . ASN A 1 160 ? 7.256 9.260 -5.692 1.00 87.75 160 ASN A C 1
ATOM 1082 O O . ASN A 1 160 ? 6.610 9.942 -4.907 1.00 87.75 160 ASN A O 1
ATOM 1086 N N . ALA A 1 161 ? 6.728 8.185 -6.289 1.00 89.19 161 ALA A N 1
ATOM 1087 C CA . ALA A 1 161 ? 5.354 7.729 -6.053 1.00 89.19 161 ALA A CA 1
ATOM 1088 C C . ALA A 1 161 ? 5.083 7.495 -4.558 1.00 89.19 161 ALA A C 1
ATOM 1090 O O . ALA A 1 161 ? 4.100 7.990 -4.006 1.00 89.19 161 ALA A O 1
ATOM 1091 N N . ASN A 1 162 ? 6.004 6.797 -3.886 1.00 89.75 162 ASN A N 1
ATOM 1092 C CA . ASN A 1 162 ? 5.912 6.547 -2.451 1.00 89.75 162 ASN A CA 1
ATOM 1093 C C . ASN A 1 162 ? 6.009 7.840 -1.626 1.00 89.75 162 ASN A C 1
ATOM 1095 O O . ASN A 1 162 ? 5.257 8.019 -0.669 1.00 89.75 162 ASN A O 1
ATOM 1099 N N . THR A 1 163 ? 6.914 8.748 -1.999 1.00 89.06 163 THR A N 1
ATOM 1100 C CA . THR A 1 163 ? 7.145 10.013 -1.284 1.00 89.06 163 THR A CA 1
ATOM 1101 C C . THR A 1 163 ? 5.968 10.968 -1.423 1.00 89.06 163 THR A C 1
ATOM 1103 O O . THR A 1 163 ? 5.495 11.501 -0.422 1.00 89.06 163 THR A O 1
ATOM 1106 N N . VAL A 1 164 ? 5.463 11.162 -2.642 1.00 86.62 164 VAL A N 1
ATOM 1107 C CA . VAL A 1 164 ? 4.316 12.034 -2.911 1.00 86.62 164 VAL A CA 1
ATOM 1108 C C . VAL A 1 164 ? 3.096 11.535 -2.146 1.00 86.62 164 VAL A C 1
ATOM 1110 O O . VAL A 1 164 ? 2.411 12.331 -1.507 1.00 86.62 164 VAL A O 1
ATOM 1113 N N . LEU A 1 165 ? 2.844 10.223 -2.150 1.00 88.00 165 LEU A N 1
ATOM 1114 C CA . LEU A 1 165 ? 1.709 9.672 -1.423 1.00 88.00 165 LEU A CA 1
ATOM 1115 C C . LEU A 1 165 ? 1.887 9.776 0.099 1.00 88.00 165 LEU A C 1
ATOM 1117 O O . LEU A 1 165 ? 0.933 10.103 0.799 1.00 88.00 165 LEU A O 1
ATOM 1121 N N . ALA A 1 166 ? 3.097 9.558 0.620 1.00 89.44 166 ALA A N 1
ATOM 1122 C CA . ALA A 1 166 ? 3.384 9.787 2.033 1.00 89.44 166 ALA A CA 1
ATOM 1123 C C . ALA A 1 166 ? 3.102 11.247 2.427 1.00 89.44 166 ALA A C 1
ATOM 1125 O O . ALA A 1 166 ? 2.356 11.495 3.372 1.00 89.44 166 ALA A O 1
ATOM 1126 N N . GLN A 1 167 ? 3.614 12.209 1.655 1.00 86.62 167 GLN A N 1
ATOM 1127 C CA . GLN A 1 167 ? 3.428 13.641 1.898 1.00 86.62 167 GLN A CA 1
ATOM 1128 C C . GLN A 1 167 ? 1.967 14.077 1.781 1.00 86.62 167 GLN A C 1
ATOM 1130 O O . GLN A 1 167 ? 1.505 14.853 2.616 1.00 86.62 167 GLN A O 1
ATOM 1135 N N . ALA A 1 168 ? 1.226 13.538 0.806 1.00 83.25 168 ALA A N 1
ATOM 1136 C CA . ALA A 1 168 ? -0.207 13.781 0.640 1.00 83.25 168 ALA A CA 1
ATOM 1137 C C . ALA A 1 168 ? -1.002 13.448 1.909 1.00 83.25 168 ALA A C 1
ATOM 1139 O O . ALA A 1 168 ? -2.001 14.094 2.198 1.00 83.25 168 ALA A O 1
ATOM 1140 N N . PHE A 1 169 ? -0.531 12.476 2.688 1.00 84.56 169 PHE A N 1
ATOM 1141 C CA . PHE A 1 169 ? -1.150 12.046 3.935 1.00 84.56 169 PHE A CA 1
ATOM 1142 C C . PHE A 1 169 ? -0.386 12.485 5.195 1.00 84.56 169 PHE A C 1
ATOM 1144 O O . PHE A 1 169 ? -0.689 12.017 6.293 1.00 84.56 169 PHE A O 1
ATOM 1151 N N . GLY A 1 170 ? 0.588 13.395 5.068 1.00 84.56 170 GLY A N 1
ATOM 1152 C CA . GLY A 1 170 ? 1.365 13.913 6.201 1.00 84.56 170 GLY A CA 1
ATOM 1153 C C . GLY A 1 170 ? 2.244 12.862 6.884 1.00 84.56 170 GLY A C 1
ATOM 1154 O O . GLY A 1 170 ? 2.580 13.000 8.060 1.00 84.56 170 GLY A O 1
ATOM 1155 N N . LEU A 1 171 ? 2.599 11.799 6.163 1.00 88.75 171 LEU A N 1
ATOM 1156 C CA . LEU A 1 171 ? 3.476 10.728 6.616 1.00 88.75 171 LEU A CA 1
ATOM 1157 C C . LEU A 1 171 ? 4.919 10.992 6.181 1.00 88.75 171 LEU A C 1
ATOM 1159 O O . LEU A 1 171 ? 5.177 11.558 5.120 1.00 88.75 171 LEU A O 1
ATOM 1163 N N . SER A 1 172 ? 5.874 10.515 6.978 1.00 87.19 172 SER A N 1
ATOM 1164 C CA . SER A 1 172 ? 7.296 10.530 6.613 1.00 87.19 172 SER A CA 1
ATOM 1165 C C . SER A 1 172 ? 7.648 9.454 5.583 1.00 87.19 172 SER A C 1
ATOM 1167 O O . SER A 1 172 ? 8.541 9.652 4.764 1.00 87.19 172 SER A O 1
ATOM 1169 N N . SER A 1 173 ? 6.960 8.310 5.620 1.00 88.19 173 SER A N 1
ATOM 1170 C CA . SER A 1 173 ? 7.110 7.213 4.666 1.00 88.19 173 SER A CA 1
ATOM 1171 C C . SER A 1 173 ? 5.897 6.285 4.718 1.00 88.19 173 SER A C 1
ATOM 1173 O O . SER A 1 173 ? 5.328 6.064 5.785 1.00 88.19 173 SER A O 1
ATOM 1175 N N . ILE A 1 174 ? 5.542 5.708 3.568 1.00 87.31 174 ILE A N 1
ATOM 1176 C CA . ILE A 1 174 ? 4.583 4.595 3.469 1.00 87.31 174 ILE A CA 1
ATOM 1177 C C . ILE A 1 174 ? 5.265 3.236 3.270 1.00 87.31 174 ILE A C 1
ATOM 1179 O O . ILE A 1 174 ? 4.611 2.203 3.381 1.00 87.31 174 ILE A O 1
ATOM 1183 N N . THR A 1 175 ? 6.568 3.219 2.978 1.00 85.75 175 THR A N 1
ATOM 1184 C CA . THR A 1 175 ? 7.338 1.984 2.769 1.00 85.75 175 THR A CA 1
ATOM 1185 C C . THR A 1 175 ? 7.885 1.416 4.073 1.00 85.75 175 THR A C 1
ATOM 1187 O O . THR A 1 175 ? 8.156 0.219 4.146 1.00 85.75 175 THR A O 1
ATOM 1190 N N . ALA A 1 176 ? 8.014 2.248 5.111 1.00 81.44 176 ALA A N 1
ATOM 1191 C CA . ALA A 1 176 ? 8.385 1.809 6.451 1.00 81.44 176 ALA A CA 1
ATOM 1192 C C . ALA A 1 176 ? 7.318 0.879 7.038 1.00 81.44 176 ALA A C 1
ATOM 1194 O O . ALA A 1 176 ? 6.132 1.077 6.801 1.00 81.44 176 ALA A O 1
ATOM 1195 N N . LEU A 1 177 ? 7.729 -0.110 7.835 1.00 78.31 177 LEU A N 1
ATOM 1196 C CA . LEU A 1 177 ? 6.809 -1.009 8.533 1.00 78.31 177 LEU A CA 1
ATOM 1197 C C . LEU A 1 177 ? 6.116 -0.261 9.685 1.00 78.31 177 LEU A C 1
ATOM 1199 O O . LEU A 1 177 ? 6.786 0.031 10.679 1.00 78.31 177 LEU A O 1
ATOM 1203 N N . PRO A 1 178 ? 4.805 0.044 9.611 1.00 75.69 178 PRO A N 1
ATOM 1204 C CA . PRO A 1 178 ? 4.115 0.644 10.737 1.00 75.69 178 PRO A CA 1
ATOM 1205 C C . PRO A 1 178 ? 3.995 -0.365 11.892 1.00 75.69 178 PRO A C 1
ATOM 1207 O O . PRO A 1 178 ? 3.898 -1.580 11.662 1.00 75.69 178 PRO A O 1
ATOM 1210 N N . PRO A 1 179 ? 3.964 0.116 13.146 1.00 75.81 179 PRO A N 1
ATOM 1211 C CA . PRO A 1 179 ? 3.636 -0.704 14.301 1.00 75.81 179 PRO A CA 1
ATOM 1212 C C . PRO A 1 179 ? 2.304 -1.446 14.134 1.00 75.81 179 PRO A C 1
ATOM 1214 O O . PRO A 1 179 ? 1.299 -0.896 13.673 1.00 75.81 179 PRO A O 1
ATOM 1217 N N . THR A 1 180 ? 2.274 -2.710 14.556 1.00 68.44 180 THR A N 1
ATOM 1218 C CA . THR A 1 180 ? 1.030 -3.481 14.600 1.00 68.44 180 THR A CA 1
ATOM 1219 C C . THR A 1 180 ? 0.092 -2.868 15.643 1.00 68.44 180 THR A C 1
ATOM 1221 O O . THR A 1 180 ? 0.482 -2.691 16.794 1.00 68.44 180 THR A O 1
ATOM 1224 N N . VAL A 1 181 ? -1.155 -2.586 15.256 1.00 66.88 181 VAL A N 1
ATOM 1225 C CA . VAL A 1 181 ? -2.244 -2.247 16.186 1.00 66.88 181 VAL A CA 1
ATOM 1226 C C . VAL A 1 181 ? -3.290 -3.341 16.071 1.00 66.88 181 VAL A C 1
ATOM 1228 O O . VAL A 1 181 ? -3.719 -3.660 14.967 1.00 66.88 181 VAL A O 1
ATOM 1231 N N . ASN A 1 182 ? -3.669 -3.937 17.194 1.00 63.62 182 ASN A N 1
ATOM 1232 C CA . ASN A 1 182 ? -4.618 -5.043 17.266 1.00 63.62 182 ASN A CA 1
ATOM 1233 C C . ASN A 1 182 ? -5.576 -4.852 18.456 1.00 63.62 182 ASN A C 1
ATOM 1235 O O . ASN A 1 182 ? -5.517 -3.843 19.157 1.00 63.62 182 ASN A O 1
ATOM 1239 N N . ALA A 1 183 ? -6.453 -5.829 18.700 1.00 59.88 183 ALA A N 1
ATOM 1240 C CA . ALA A 1 183 ? -7.442 -5.782 19.783 1.00 59.88 183 ALA A CA 1
ATOM 1241 C C . ALA A 1 183 ? -6.833 -5.644 21.195 1.00 59.88 183 ALA A C 1
ATOM 1243 O O . ALA A 1 183 ? -7.530 -5.262 22.128 1.00 59.88 183 ALA A O 1
ATOM 1244 N N . THR A 1 184 ? -5.540 -5.942 21.361 1.00 65.88 184 THR A N 1
ATOM 1245 C CA . THR A 1 184 ? -4.815 -5.787 22.635 1.00 65.88 184 THR A CA 1
ATOM 1246 C C . THR A 1 184 ? -4.088 -4.445 22.755 1.00 65.88 184 THR A C 1
ATOM 1248 O O . THR A 1 184 ? -3.562 -4.118 23.817 1.00 65.88 184 THR A O 1
ATOM 1251 N N . SER A 1 185 ? -4.040 -3.649 21.685 1.00 71.69 185 SER A N 1
ATOM 1252 C CA . SER A 1 185 ? -3.411 -2.331 21.699 1.00 71.69 185 SER A CA 1
ATOM 1253 C C . SER A 1 185 ? -4.268 -1.331 22.471 1.00 71.69 185 SER A C 1
ATOM 1255 O O . SER A 1 185 ? -5.425 -1.102 22.137 1.00 71.69 185 SER A O 1
ATOM 1257 N N . THR A 1 186 ? -3.684 -0.684 23.478 1.00 74.00 186 THR A N 1
ATOM 1258 C CA . THR A 1 186 ? -4.367 0.328 24.306 1.00 74.00 186 THR A CA 1
ATOM 1259 C C . THR A 1 186 ? -4.353 1.730 23.686 1.00 74.00 186 THR A C 1
ATOM 1261 O O . THR A 1 186 ? -5.081 2.621 24.133 1.00 74.00 186 THR A O 1
ATOM 1264 N N . GLY A 1 187 ? -3.551 1.939 22.637 1.00 79.81 187 GLY A N 1
ATOM 1265 C CA . GLY A 1 187 ? -3.454 3.215 21.942 1.00 79.81 187 GLY A CA 1
ATOM 1266 C C . GLY A 1 187 ? -2.738 3.145 20.596 1.00 79.81 187 GLY A C 1
ATOM 1267 O O . GLY A 1 187 ? -2.146 2.127 20.234 1.00 79.81 187 GLY A O 1
ATOM 1268 N N . ILE A 1 188 ? -2.807 4.255 19.861 1.00 83.38 188 ILE A N 1
ATOM 1269 C CA . ILE A 1 188 ? -2.168 4.449 18.557 1.00 83.38 188 ILE A CA 1
ATOM 1270 C C . ILE A 1 188 ? -1.446 5.796 18.579 1.00 83.38 188 ILE A C 1
ATOM 1272 O O . ILE A 1 188 ? -2.080 6.849 18.578 1.00 83.38 188 ILE A O 1
ATOM 1276 N N . SER A 1 189 ? -0.115 5.768 18.611 1.00 84.69 189 SER A N 1
ATOM 1277 C CA . SER A 1 189 ? 0.724 6.975 18.621 1.00 84.69 189 SER A CA 1
ATOM 1278 C C . SER A 1 189 ? 1.338 7.304 17.259 1.00 84.69 189 SER A C 1
ATOM 1280 O O . SER A 1 189 ? 1.659 8.464 17.006 1.00 84.69 189 SER A O 1
ATOM 1282 N N . ASP A 1 190 ? 1.482 6.303 16.388 1.00 87.12 190 ASP A N 1
ATOM 1283 C CA . ASP A 1 190 ? 2.088 6.440 15.065 1.00 87.12 190 ASP A CA 1
ATOM 1284 C C . ASP A 1 190 ? 1.068 6.954 14.018 1.00 87.12 190 ASP A C 1
ATOM 1286 O O . ASP A 1 190 ? 0.002 6.347 13.858 1.00 87.12 190 ASP A O 1
ATOM 1290 N N . PRO A 1 191 ? 1.367 8.046 13.284 1.00 88.44 191 PRO A N 1
ATOM 1291 C CA . PRO A 1 191 ? 0.481 8.600 12.259 1.00 88.44 191 PRO A CA 1
ATOM 1292 C C . PRO A 1 191 ? 0.126 7.616 11.140 1.00 88.44 191 PRO A C 1
ATOM 1294 O O . PRO A 1 191 ? -1.033 7.548 10.730 1.00 88.44 191 PRO A O 1
ATOM 1297 N N . TYR A 1 192 ? 1.096 6.825 10.664 1.00 88.00 192 TYR A N 1
ATOM 1298 C CA . TYR A 1 192 ? 0.853 5.876 9.574 1.00 88.00 192 TYR A CA 1
ATOM 1299 C C . TYR A 1 192 ? -0.113 4.782 10.030 1.00 88.00 192 TYR A C 1
ATOM 1301 O O . TYR A 1 192 ? -1.117 4.482 9.382 1.00 88.00 192 TYR A O 1
ATOM 1309 N N . SER A 1 193 ? 0.128 4.265 11.227 1.00 85.81 193 SER A N 1
ATOM 1310 C CA . SER A 1 193 ? -0.753 3.345 11.919 1.00 85.81 193 SER A CA 1
ATOM 1311 C C . SER A 1 193 ? -2.171 3.890 12.060 1.00 85.81 193 SER A C 1
ATOM 1313 O O . SER A 1 193 ? -3.135 3.175 11.773 1.00 85.81 193 SER A O 1
ATOM 1315 N N . LEU A 1 194 ? -2.319 5.129 12.519 1.00 88.06 194 LEU A N 1
ATOM 1316 C CA . LEU A 1 194 ? -3.624 5.755 12.701 1.00 88.06 194 LEU A CA 1
ATOM 1317 C C . LEU A 1 194 ? -4.380 5.879 11.370 1.00 88.06 194 LEU A C 1
ATOM 1319 O O . LEU A 1 194 ? -5.561 5.541 11.306 1.00 88.06 194 LEU A O 1
ATOM 1323 N N . LEU A 1 195 ? -3.692 6.283 10.302 1.00 89.44 195 LEU A N 1
ATOM 1324 C CA . LEU A 1 195 ? -4.294 6.424 8.981 1.00 89.44 195 LEU A CA 1
ATOM 1325 C C . LEU A 1 195 ? -4.737 5.085 8.381 1.00 89.44 195 LEU A C 1
ATOM 1327 O O . LEU A 1 195 ? -5.841 4.998 7.852 1.00 89.44 195 LEU A O 1
ATOM 1331 N N . LEU A 1 196 ? -3.926 4.031 8.492 1.00 87.31 196 LEU A N 1
ATOM 1332 C CA . LEU A 1 196 ? -4.314 2.700 8.011 1.00 87.31 196 LEU A CA 1
ATOM 1333 C C . LEU A 1 196 ? -5.557 2.170 8.736 1.00 87.31 196 LEU A C 1
ATOM 1335 O O . LEU A 1 196 ? -6.459 1.631 8.099 1.00 87.31 196 LEU A O 1
ATOM 1339 N N . ALA A 1 197 ? -5.650 2.394 10.050 1.00 85.06 197 ALA A N 1
ATOM 1340 C CA . ALA A 1 197 ? -6.853 2.050 10.799 1.00 85.06 197 ALA A CA 1
ATOM 1341 C C . ALA A 1 197 ? -8.065 2.869 10.310 1.00 85.06 197 ALA A C 1
ATOM 1343 O O . ALA A 1 197 ? -9.153 2.316 10.144 1.00 85.06 197 ALA A O 1
ATOM 1344 N N . ALA A 1 198 ? -7.885 4.164 10.020 1.00 89.00 198 ALA A N 1
ATOM 1345 C CA . ALA A 1 198 ? -8.953 5.021 9.499 1.00 89.00 198 ALA A CA 1
ATOM 1346 C C . ALA A 1 198 ? -9.447 4.566 8.123 1.00 89.00 198 ALA A C 1
ATOM 1348 O O . ALA A 1 198 ? -10.654 4.536 7.894 1.00 89.00 198 ALA A O 1
ATOM 1349 N N . ILE A 1 199 ? -8.540 4.143 7.241 1.00 89.94 199 ILE A N 1
ATOM 1350 C CA . ILE A 1 199 ? -8.883 3.534 5.951 1.00 89.94 199 ILE A CA 1
ATOM 1351 C C . ILE A 1 199 ? -9.724 2.276 6.169 1.00 89.94 199 ILE A C 1
ATOM 1353 O O . ILE A 1 199 ? -10.788 2.152 5.566 1.00 89.94 199 ILE A O 1
ATOM 1357 N N . ALA A 1 200 ? -9.306 1.376 7.064 1.00 86.44 200 ALA A N 1
ATOM 1358 C CA . ALA A 1 200 ? -10.069 0.165 7.357 1.00 86.44 200 ALA A CA 1
ATOM 1359 C C . ALA A 1 200 ? -11.481 0.482 7.881 1.00 86.44 200 ALA A C 1
ATOM 1361 O O . ALA A 1 200 ? -12.467 -0.110 7.438 1.00 86.44 200 ALA A O 1
ATOM 1362 N N . GLN A 1 201 ? -11.604 1.464 8.775 1.00 87.12 201 GLN A N 1
ATOM 1363 C CA . GLN A 1 201 ? -12.884 1.883 9.345 1.00 87.12 201 GLN A CA 1
ATOM 1364 C C . GLN A 1 201 ? -13.795 2.595 8.326 1.00 87.12 201 GLN A C 1
ATOM 1366 O O . GLN A 1 201 ? -15.021 2.412 8.358 1.00 87.12 201 GLN A O 1
ATOM 1371 N N . ALA A 1 202 ? -13.228 3.396 7.422 1.00 89.06 202 ALA A N 1
ATOM 1372 C CA . ALA A 1 202 ? -13.959 4.046 6.336 1.00 89.06 202 ALA A CA 1
ATOM 1373 C C . ALA A 1 202 ? -14.456 3.022 5.302 1.00 89.06 202 ALA A C 1
ATOM 1375 O O . ALA A 1 202 ? -15.628 3.056 4.912 1.00 89.06 202 ALA A O 1
ATOM 1376 N N . ALA A 1 203 ? -13.604 2.059 4.941 1.00 88.19 203 ALA A N 1
ATOM 1377 C CA . ALA A 1 203 ? -13.938 0.951 4.055 1.00 88.19 203 ALA A CA 1
ATOM 1378 C C . ALA A 1 203 ? -15.082 0.099 4.626 1.00 88.19 203 ALA A C 1
ATOM 1380 O O . ALA A 1 203 ? -16.099 -0.094 3.960 1.00 88.19 203 ALA A O 1
ATOM 1381 N N . ALA A 1 204 ? -14.988 -0.281 5.907 1.00 86.19 204 ALA A N 1
ATOM 1382 C CA . ALA A 1 204 ? -16.036 -1.025 6.605 1.00 86.19 204 ALA A CA 1
ATOM 1383 C C . ALA A 1 204 ? -17.382 -0.280 6.616 1.00 86.19 204 ALA A C 1
ATOM 1385 O O . ALA A 1 204 ? -18.429 -0.885 6.407 1.00 86.19 204 ALA A O 1
ATOM 1386 N N . THR A 1 205 ? -17.363 1.045 6.803 1.00 87.25 205 THR A N 1
ATOM 1387 C CA . THR A 1 205 ? -18.582 1.877 6.755 1.00 87.25 205 THR A CA 1
ATOM 1388 C C . THR A 1 205 ? -19.200 1.910 5.356 1.00 87.25 205 THR A C 1
ATOM 1390 O O . THR A 1 205 ? -20.414 2.030 5.223 1.00 87.25 205 THR A O 1
ATOM 1393 N N . SER A 1 206 ? -18.370 1.786 4.323 1.00 85.62 206 SER A N 1
ATOM 1394 C CA . SER A 1 206 ? -18.782 1.799 2.917 1.00 85.62 206 SER A CA 1
ATOM 1395 C C . SER A 1 206 ? -19.095 0.400 2.367 1.00 85.62 206 SER A C 1
ATOM 1397 O O . SER A 1 206 ? -19.447 0.275 1.199 1.00 85.62 206 SER A O 1
ATOM 1399 N N . GLY A 1 207 ? -18.972 -0.654 3.184 1.00 85.69 207 GLY A N 1
ATOM 1400 C CA . GLY A 1 207 ? -19.226 -2.037 2.770 1.00 85.69 207 GLY A CA 1
ATOM 1401 C C . GLY A 1 207 ? -18.203 -2.595 1.775 1.00 85.69 207 GLY A C 1
ATOM 1402 O O . GLY A 1 207 ? -18.518 -3.536 1.051 1.00 85.69 207 GLY A O 1
ATOM 1403 N N . VAL A 1 208 ? -16.998 -2.022 1.726 1.00 86.69 208 VAL A N 1
ATOM 1404 C CA . VAL A 1 208 ? -15.898 -2.459 0.850 1.00 86.69 208 VAL A CA 1
ATOM 1405 C C . VAL A 1 208 ? -14.675 -2.842 1.679 1.00 86.69 208 VAL A C 1
ATOM 1407 O O . VAL A 1 208 ? -14.561 -2.469 2.849 1.00 86.69 208 VAL A O 1
ATOM 1410 N N . ASP A 1 209 ? -13.742 -3.585 1.091 1.00 84.38 209 ASP A N 1
ATOM 1411 C CA . ASP A 1 209 ? -12.462 -3.857 1.740 1.00 84.38 209 ASP A CA 1
ATOM 1412 C C . ASP A 1 209 ? -11.514 -2.635 1.666 1.00 84.38 209 ASP A C 1
ATOM 1414 O O . ASP A 1 209 ? -11.677 -1.760 0.806 1.00 84.38 209 ASP A O 1
ATOM 1418 N N . PRO A 1 210 ? -10.510 -2.543 2.561 1.00 85.00 210 PRO A N 1
ATOM 1419 C CA . PRO A 1 210 ? -9.590 -1.404 2.613 1.00 85.00 210 PRO A CA 1
ATOM 1420 C C . PRO A 1 210 ? -8.813 -1.167 1.312 1.00 85.00 210 PRO A C 1
ATOM 1422 O O . PRO A 1 210 ? -8.460 -0.025 1.012 1.00 85.00 210 PRO A O 1
ATOM 1425 N N . PHE A 1 211 ? -8.546 -2.217 0.530 1.00 84.38 211 PHE A N 1
ATOM 1426 C CA . PHE A 1 211 ? -7.803 -2.119 -0.724 1.00 84.38 211 PHE A CA 1
ATOM 1427 C C . PHE A 1 211 ? -8.691 -1.597 -1.853 1.00 84.38 211 PHE A C 1
ATOM 1429 O O . PHE A 1 211 ? -8.256 -0.731 -2.613 1.00 84.38 211 PHE A O 1
ATOM 1436 N N . ALA A 1 212 ? -9.944 -2.044 -1.936 1.00 85.56 212 ALA A N 1
ATOM 1437 C CA . ALA A 1 212 ? -10.939 -1.477 -2.843 1.00 85.56 212 ALA A CA 1
ATOM 1438 C C . ALA A 1 212 ? -11.213 0.002 -2.526 1.00 85.56 212 ALA A C 1
ATOM 1440 O O . ALA A 1 212 ? -11.272 0.822 -3.443 1.00 85.56 212 ALA A O 1
ATOM 1441 N N . PHE A 1 213 ? -11.286 0.359 -1.238 1.00 88.25 213 PHE A N 1
ATOM 1442 C CA . PHE A 1 213 ? -11.477 1.741 -0.791 1.00 88.25 213 PHE A CA 1
ATOM 1443 C C . PHE A 1 213 ? -10.359 2.680 -1.259 1.00 88.25 213 PHE A C 1
ATOM 1445 O O . PHE A 1 213 ? -10.625 3.754 -1.785 1.00 88.25 213 PHE A O 1
ATOM 1452 N N . VAL A 1 214 ? -9.088 2.296 -1.106 1.00 86.94 214 VAL A N 1
ATOM 1453 C CA . VAL A 1 214 ? -7.989 3.138 -1.614 1.00 86.94 214 VAL A CA 1
ATOM 1454 C C . VAL A 1 214 ? -7.888 3.087 -3.135 1.00 86.94 214 VAL A C 1
ATOM 1456 O O . VAL A 1 214 ? -7.510 4.078 -3.748 1.00 86.94 214 VAL A O 1
ATOM 1459 N N . SER A 1 215 ? -8.257 1.972 -3.770 1.00 86.12 215 SER A N 1
ATOM 1460 C CA . SER A 1 215 ? -8.228 1.852 -5.233 1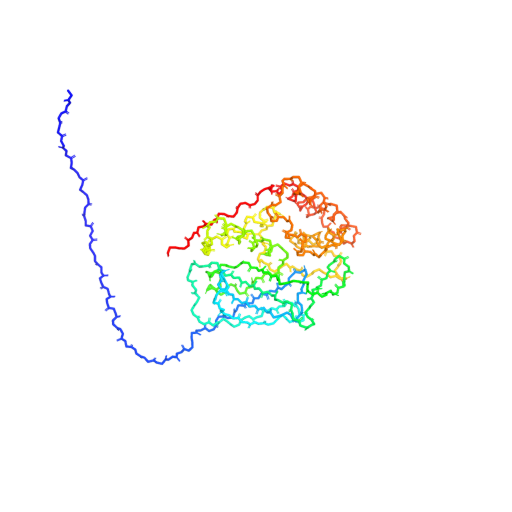.00 86.12 215 SER A CA 1
ATOM 1461 C C . SER A 1 215 ? -9.212 2.808 -5.904 1.00 86.12 215 SER A C 1
ATOM 1463 O O . SER A 1 215 ? -8.924 3.298 -6.994 1.00 86.12 215 SER A O 1
ATOM 1465 N N . SER A 1 216 ? -10.325 3.157 -5.245 1.00 86.06 216 SER A N 1
ATOM 1466 C CA . SER A 1 216 ? -11.263 4.156 -5.770 1.00 86.06 216 SER A CA 1
ATOM 1467 C C . SER A 1 216 ? -10.698 5.578 -5.804 1.00 86.06 216 SER A C 1
ATOM 1469 O O . SER A 1 216 ? -11.317 6.439 -6.416 1.00 86.06 216 SER A O 1
ATOM 1471 N N . LEU A 1 217 ? -9.541 5.843 -5.180 1.00 84.00 217 LEU A N 1
ATOM 1472 C CA . LEU A 1 217 ? -8.838 7.129 -5.285 1.00 84.00 217 LEU A CA 1
ATOM 1473 C C . LEU A 1 217 ? -8.066 7.281 -6.604 1.00 84.00 217 LEU A C 1
ATOM 1475 O O . LEU A 1 217 ? -7.663 8.389 -6.961 1.00 84.00 217 LEU A O 1
ATOM 1479 N N . VAL A 1 218 ? -7.835 6.194 -7.341 1.00 85.00 218 VAL A N 1
ATOM 1480 C CA . VAL A 1 218 ? -7.083 6.232 -8.600 1.00 85.00 218 VAL A CA 1
ATOM 1481 C C . VAL A 1 218 ? -7.941 6.887 -9.683 1.00 85.00 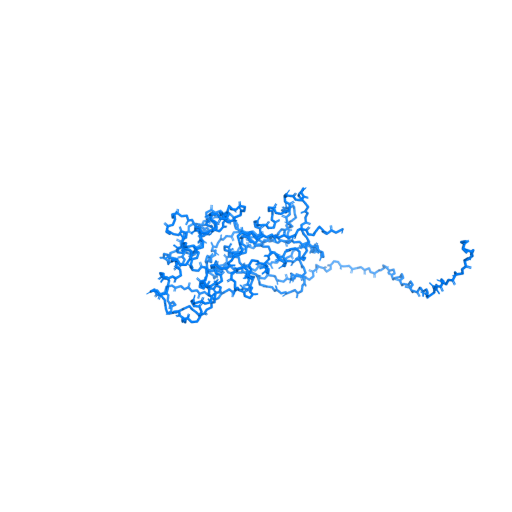218 VAL A C 1
ATOM 1483 O O . VAL A 1 218 ? -8.954 6.335 -10.099 1.00 85.00 218 VAL A O 1
ATOM 1486 N N . GLY A 1 219 ? -7.537 8.074 -10.147 1.00 77.00 219 GLY A N 1
ATOM 1487 C CA . GLY A 1 219 ? -8.280 8.825 -11.168 1.00 77.00 219 GLY A CA 1
ATOM 1488 C C . GLY A 1 219 ? -9.624 9.387 -10.686 1.00 77.00 219 GLY A C 1
ATOM 1489 O O . GLY A 1 219 ? -10.459 9.760 -11.509 1.00 77.00 219 GLY A O 1
ATOM 1490 N N . ALA A 1 220 ? -9.841 9.437 -9.369 1.00 81.50 220 ALA A N 1
ATOM 1491 C CA . ALA A 1 220 ? -11.051 9.980 -8.768 1.00 81.50 220 ALA A CA 1
ATOM 1492 C C . ALA A 1 220 ? -11.253 11.461 -9.125 1.00 81.50 220 ALA A C 1
ATOM 1494 O O . ALA A 1 220 ? -10.298 12.236 -9.199 1.00 81.50 220 ALA A O 1
ATOM 1495 N N . SER A 1 221 ? -12.512 11.872 -9.306 1.00 81.25 221 SER A N 1
ATOM 1496 C CA . SER A 1 221 ? -12.846 13.293 -9.430 1.00 81.25 221 SER A CA 1
ATOM 1497 C C . SER A 1 221 ? -12.559 14.032 -8.114 1.00 81.25 221 SER A C 1
ATOM 1499 O O . SER A 1 221 ? -12.645 13.414 -7.049 1.00 81.25 221 SER A O 1
ATOM 1501 N N . PRO A 1 222 ? -12.335 15.361 -8.139 1.00 79.06 222 PRO A N 1
ATOM 1502 C CA . PRO A 1 222 ? -12.177 16.149 -6.915 1.00 79.06 222 PRO A CA 1
ATOM 1503 C C . PRO A 1 222 ? -13.320 15.932 -5.914 1.00 79.06 222 PRO A C 1
ATOM 1505 O O . PRO A 1 222 ? -13.071 15.658 -4.750 1.00 79.06 222 PRO A O 1
ATOM 1508 N N . SER A 1 223 ? -14.570 15.897 -6.389 1.00 79.56 223 SER A N 1
ATOM 1509 C CA . SER A 1 223 ? -15.744 15.629 -5.544 1.00 79.56 223 SER A CA 1
ATOM 1510 C C . SER A 1 223 ? -15.744 14.243 -4.885 1.00 79.56 223 SER A C 1
ATOM 1512 O O . SER A 1 223 ? -16.254 14.083 -3.778 1.00 79.56 223 SER A O 1
ATOM 1514 N N . THR A 1 224 ? -15.183 13.232 -5.554 1.00 83.44 224 THR A N 1
ATOM 1515 C CA . THR A 1 224 ? -15.035 11.884 -4.986 1.00 83.44 224 THR A CA 1
ATOM 1516 C C . THR A 1 224 ? -13.967 11.887 -3.896 1.00 83.44 224 THR A C 1
ATOM 1518 O O . THR A 1 224 ? -14.153 11.277 -2.845 1.00 83.44 224 THR A O 1
ATOM 1521 N N . ILE A 1 225 ? -12.871 12.614 -4.122 1.00 81.38 225 ILE A N 1
ATOM 1522 C CA . ILE A 1 225 ? -11.788 12.763 -3.148 1.00 81.38 225 ILE A CA 1
ATOM 1523 C C . ILE A 1 225 ? -12.285 13.505 -1.908 1.00 81.38 225 ILE A C 1
ATOM 1525 O O . ILE A 1 225 ? -12.062 13.010 -0.808 1.00 81.38 225 ILE A O 1
ATOM 1529 N N . ASP A 1 226 ? -13.034 14.597 -2.067 1.00 82.81 226 ASP A N 1
ATOM 1530 C CA . ASP A 1 226 ? -13.637 15.335 -0.949 1.00 82.81 226 ASP A CA 1
ATOM 1531 C C . ASP A 1 226 ? -14.535 14.418 -0.096 1.00 82.81 226 ASP A C 1
ATOM 1533 O O . ASP A 1 226 ? -14.468 14.416 1.137 1.00 82.81 226 ASP A O 1
ATOM 1537 N N . GLY A 1 227 ? -15.345 13.576 -0.752 1.00 85.94 227 GLY A N 1
ATOM 1538 C CA . GLY A 1 227 ? -16.179 12.578 -0.082 1.00 85.94 227 GLY A CA 1
ATOM 1539 C C . GLY A 1 227 ? -15.359 11.561 0.717 1.00 85.94 227 GLY A C 1
ATOM 1540 O O . GLY A 1 227 ? -15.671 11.288 1.878 1.00 85.94 227 GLY A O 1
ATOM 1541 N N . ILE A 1 228 ? -14.277 11.042 0.134 1.00 86.38 228 ILE A N 1
ATOM 1542 C CA . ILE A 1 228 ? -13.374 10.091 0.798 1.00 86.38 228 ILE A CA 1
ATOM 1543 C C . ILE A 1 228 ? -12.620 10.754 1.958 1.00 86.38 228 ILE A C 1
ATOM 1545 O O . ILE A 1 228 ? -12.498 10.159 3.029 1.00 86.38 228 ILE A O 1
ATOM 1549 N N . GLN A 1 229 ? -12.160 11.996 1.803 1.00 88.81 229 GLN A N 1
ATOM 1550 C CA . GLN A 1 229 ? -11.521 12.757 2.878 1.00 88.81 229 GLN A CA 1
ATOM 1551 C C . GLN A 1 229 ? -12.475 12.946 4.061 1.00 88.81 229 GLN A C 1
ATOM 1553 O O . GLN A 1 229 ? -12.095 12.692 5.205 1.00 88.81 229 GLN A O 1
ATOM 1558 N N . ALA A 1 230 ? -13.736 13.308 3.806 1.00 89.50 230 ALA A N 1
ATOM 1559 C CA . ALA A 1 230 ? -14.753 13.427 4.849 1.00 89.50 230 ALA A CA 1
ATOM 1560 C C . ALA A 1 230 ? -15.025 12.086 5.560 1.00 89.50 230 ALA A C 1
ATOM 1562 O O . ALA A 1 230 ? -15.148 12.040 6.792 1.00 89.50 230 ALA A O 1
ATOM 1563 N N . GLN A 1 231 ? -15.066 10.979 4.810 1.00 91.44 231 GLN A N 1
ATOM 1564 C CA . GLN A 1 231 ? -15.187 9.632 5.376 1.00 91.44 231 GLN A CA 1
ATOM 1565 C C . GLN A 1 231 ? -13.980 9.264 6.247 1.00 91.44 231 GLN A C 1
ATOM 1567 O O . GLN A 1 231 ? -14.166 8.738 7.345 1.00 91.44 231 GLN A O 1
ATOM 1572 N N . LEU A 1 232 ? -12.758 9.579 5.811 1.00 91.62 232 LEU A N 1
ATOM 1573 C CA . LEU A 1 232 ? -11.535 9.329 6.575 1.00 91.62 232 LEU A CA 1
ATOM 1574 C C . LEU A 1 232 ? -11.472 10.171 7.854 1.00 91.62 232 LEU A C 1
ATOM 1576 O O . LEU A 1 232 ? -11.127 9.638 8.905 1.00 91.62 232 LEU A O 1
ATOM 1580 N N . VAL A 1 233 ? -11.863 11.448 7.814 1.00 93.25 233 VAL A N 1
ATOM 1581 C CA . VAL A 1 233 ? -11.953 12.294 9.019 1.00 93.25 233 VAL A CA 1
ATOM 1582 C C . VAL A 1 233 ? -12.958 11.714 10.015 1.00 93.25 233 VAL A C 1
ATOM 1584 O O . VAL A 1 233 ? -12.650 11.595 11.201 1.00 93.25 233 VAL A O 1
ATOM 1587 N N . THR A 1 234 ? -14.120 11.270 9.532 1.00 93.62 234 THR A N 1
ATOM 1588 C CA . THR A 1 234 ? -15.133 10.608 10.369 1.00 93.62 234 THR A CA 1
ATOM 1589 C C . THR A 1 234 ? -14.608 9.295 10.959 1.00 93.62 234 THR A C 1
ATOM 1591 O O . THR A 1 234 ? -14.862 8.978 12.121 1.00 93.62 234 THR A O 1
ATOM 1594 N N . ALA A 1 235 ? -13.858 8.517 10.178 1.00 90.69 235 ALA A N 1
ATOM 1595 C CA . ALA A 1 235 ? -13.246 7.274 10.630 1.00 90.69 235 ALA A CA 1
ATOM 1596 C C . ALA A 1 235 ? -12.163 7.511 11.696 1.00 90.69 235 ALA A C 1
ATOM 1598 O O . ALA A 1 235 ? -12.112 6.773 12.680 1.00 90.69 235 ALA A O 1
ATOM 1599 N N . LEU A 1 236 ? -11.354 8.566 11.551 1.00 90.81 236 LEU A N 1
ATOM 1600 C CA . LEU A 1 236 ? -10.375 8.996 12.556 1.00 90.81 236 LEU A CA 1
ATOM 1601 C C . LEU A 1 236 ? -11.050 9.339 13.889 1.00 90.81 236 LEU A C 1
ATOM 1603 O O . LEU A 1 236 ? -10.554 8.941 14.942 1.00 90.81 236 LEU A O 1
ATOM 1607 N N . ASP A 1 237 ? -12.199 10.020 13.851 1.00 92.19 237 ASP A N 1
ATOM 1608 C CA . ASP A 1 237 ? -12.983 10.311 15.055 1.00 92.19 237 ASP A CA 1
ATOM 1609 C C . ASP A 1 237 ? -13.498 9.050 15.744 1.00 92.19 237 ASP A C 1
ATOM 1611 O O . ASP A 1 237 ? -13.413 8.942 16.966 1.00 92.19 237 ASP A O 1
ATOM 1615 N N . ARG A 1 238 ? -13.984 8.066 14.979 1.00 89.31 238 ARG A N 1
ATOM 1616 C CA . ARG A 1 238 ? -14.422 6.785 15.554 1.00 89.31 238 ARG A CA 1
ATOM 1617 C C . ARG A 1 238 ? -13.267 6.027 16.198 1.00 89.31 238 ARG A C 1
ATOM 1619 O O . ARG A 1 238 ? -13.414 5.528 17.306 1.00 89.31 238 ARG A O 1
ATOM 1626 N N . ILE A 1 239 ? -12.103 5.988 15.554 1.00 85.19 239 ILE A N 1
ATOM 1627 C CA . ILE A 1 239 ? -10.923 5.308 16.106 1.00 85.19 239 ILE A CA 1
ATOM 1628 C C . ILE A 1 239 ? -10.468 5.956 17.407 1.00 85.19 239 ILE A C 1
ATOM 1630 O O . ILE A 1 239 ? -10.136 5.241 18.347 1.00 85.19 239 ILE A O 1
ATOM 1634 N N . ALA A 1 240 ? -10.503 7.285 17.494 1.00 86.88 240 ALA A N 1
ATOM 1635 C CA . ALA A 1 240 ? -10.163 8.004 18.718 1.00 86.88 240 ALA A CA 1
ATOM 1636 C C . ALA A 1 240 ? -11.156 7.761 19.875 1.00 86.88 240 ALA A C 1
ATOM 1638 O O . ALA A 1 240 ? -10.822 8.038 21.024 1.00 86.88 240 ALA A O 1
ATOM 1639 N N . GLN A 1 241 ? -12.356 7.233 19.599 1.00 87.06 241 GLN A N 1
ATOM 1640 C CA . GLN A 1 241 ? -13.297 6.783 20.634 1.00 87.06 241 GLN A CA 1
ATOM 1641 C C . GLN A 1 241 ? -12.978 5.370 21.139 1.00 87.06 241 GLN A C 1
ATOM 1643 O O . GLN A 1 241 ? -13.317 5.036 22.271 1.00 87.06 241 GLN A O 1
ATOM 1648 N N . THR A 1 242 ? -12.349 4.532 20.311 1.00 81.75 242 THR A N 1
ATOM 1649 C CA . THR A 1 242 ? -11.999 3.142 20.655 1.00 81.75 242 THR A CA 1
ATOM 1650 C C . THR A 1 242 ? -10.589 3.026 21.240 1.00 81.75 242 THR A C 1
ATOM 1652 O O . THR A 1 242 ? -10.356 2.215 22.132 1.00 81.75 242 THR A O 1
ATOM 1655 N N . TYR A 1 243 ? -9.645 3.839 20.765 1.00 81.62 243 TYR A N 1
ATOM 1656 C CA . TYR A 1 243 ? -8.232 3.774 21.130 1.00 81.62 243 TYR A CA 1
ATOM 1657 C C . TYR A 1 243 ? -7.749 5.080 21.752 1.00 81.62 243 TYR A C 1
ATOM 1659 O O . TYR A 1 243 ? -8.153 6.169 21.346 1.00 81.62 243 TYR A O 1
ATOM 1667 N N . THR A 1 244 ? -6.782 4.984 22.667 1.00 88.19 244 THR A N 1
ATOM 1668 C CA . THR A 1 244 ? -6.061 6.170 23.143 1.00 88.19 244 THR A CA 1
ATOM 1669 C C . THR A 1 244 ? -5.181 6.714 22.018 1.00 88.19 244 THR A C 1
ATOM 1671 O O . THR A 1 244 ? -4.177 6.099 21.652 1.00 88.19 244 THR A O 1
ATOM 1674 N N . VAL A 1 245 ? -5.537 7.874 21.472 1.00 87.12 245 VAL A N 1
ATOM 1675 C CA . VAL A 1 245 ? -4.760 8.568 20.436 1.00 87.12 245 VAL A CA 1
ATOM 1676 C C . VAL A 1 245 ? -4.294 9.915 20.990 1.00 87.12 245 VAL A C 1
ATOM 1678 O O . VAL A 1 245 ? -5.128 10.687 21.469 1.00 87.12 245 VAL A O 1
ATOM 1681 N N . PRO A 1 246 ? -2.990 10.250 20.936 1.00 92.75 246 PRO A N 1
ATOM 1682 C CA . PRO A 1 246 ? -2.532 11.583 21.307 1.00 92.75 246 PRO A CA 1
ATOM 1683 C C . PRO A 1 246 ? -3.242 12.653 20.468 1.00 92.75 246 PRO A C 1
ATOM 1685 O O . PRO A 1 246 ? -3.247 12.577 19.239 1.00 92.75 246 PRO A O 1
ATOM 1688 N N . ALA A 1 247 ? -3.807 13.676 21.116 1.00 90.88 247 ALA A N 1
ATOM 1689 C CA . ALA A 1 247 ? -4.590 14.714 20.435 1.00 90.88 247 ALA A CA 1
ATOM 1690 C C . ALA A 1 247 ? -3.805 15.412 19.308 1.00 90.88 247 ALA A C 1
ATOM 1692 O O . ALA A 1 247 ? -4.364 15.704 18.255 1.00 90.88 247 ALA A O 1
ATOM 1693 N N . ALA A 1 248 ? -2.496 15.615 19.501 1.00 89.62 248 ALA A N 1
ATOM 1694 C CA . ALA A 1 248 ? -1.611 16.173 18.482 1.00 89.62 248 ALA A CA 1
ATOM 1695 C C . ALA A 1 248 ? -1.480 15.262 17.247 1.00 89.62 248 ALA A C 1
ATOM 1697 O O . ALA A 1 248 ? -1.548 15.758 16.126 1.00 89.62 248 ALA A O 1
ATOM 1698 N N . THR A 1 249 ? -1.354 13.943 17.441 1.00 88.12 249 THR A N 1
ATOM 1699 C CA . THR A 1 249 ? -1.316 12.952 16.350 1.00 88.12 249 THR A CA 1
ATOM 1700 C C . THR A 1 249 ? -2.645 12.910 15.601 1.00 88.12 249 THR A C 1
ATOM 1702 O O . THR A 1 249 ? -2.669 12.898 14.374 1.00 88.12 249 THR A O 1
ATOM 1705 N N . LEU A 1 250 ? -3.771 12.925 16.320 1.00 90.44 250 LEU A N 1
ATOM 1706 C CA . LEU A 1 250 ? -5.091 12.945 15.689 1.00 90.44 250 LEU A CA 1
ATOM 1707 C C . LEU A 1 250 ? -5.292 14.217 14.854 1.00 90.44 250 LEU A C 1
ATOM 1709 O O . LEU A 1 250 ? -5.748 14.145 13.714 1.00 90.44 250 LEU A O 1
ATOM 1713 N N . ALA A 1 251 ? -4.935 15.377 15.408 1.00 91.94 251 ALA A N 1
ATOM 1714 C CA . ALA A 1 251 ? -5.062 16.658 14.725 1.00 91.94 251 ALA A CA 1
ATOM 1715 C C . ALA A 1 251 ? -4.157 16.744 13.486 1.00 91.94 251 ALA A C 1
ATOM 1717 O O . ALA A 1 251 ? -4.605 17.223 12.441 1.00 91.94 251 ALA A O 1
ATOM 1718 N N . SER A 1 252 ? -2.915 16.255 13.571 1.00 89.56 252 SER A N 1
ATOM 1719 C CA . SER A 1 252 ? -1.986 16.268 12.438 1.00 89.56 252 SER A CA 1
ATOM 1720 C C . SER A 1 252 ? -2.465 15.373 11.295 1.00 89.56 252 SER A C 1
ATOM 1722 O O . SER A 1 252 ? -2.511 15.835 10.157 1.00 89.56 252 SER A O 1
ATOM 1724 N N . VAL A 1 253 ? -2.912 14.146 11.586 1.00 89.25 253 VAL A N 1
ATOM 1725 C CA . VAL A 1 253 ? -3.431 13.225 10.561 1.00 89.25 253 VAL A CA 1
ATOM 1726 C C . VAL A 1 253 ? -4.725 13.756 9.945 1.00 89.25 253 VAL A C 1
ATOM 1728 O O . VAL A 1 253 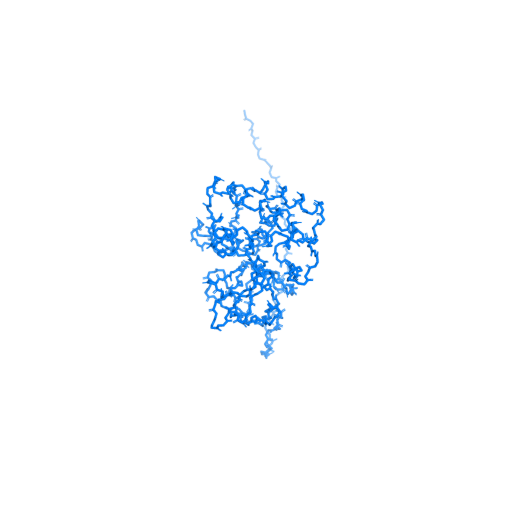? -4.872 13.714 8.727 1.00 89.25 253 VAL A O 1
ATOM 1731 N N . LYS A 1 254 ? -5.642 14.328 10.738 1.00 92.81 254 LYS A N 1
ATOM 1732 C CA . LYS A 1 254 ? -6.856 14.966 10.197 1.00 92.81 254 LYS A CA 1
ATOM 1733 C C . LYS A 1 254 ? -6.531 16.114 9.250 1.00 92.81 254 LYS A C 1
ATOM 1735 O O . LYS A 1 254 ? -7.076 16.165 8.153 1.00 92.81 254 LYS A O 1
ATOM 1740 N N . THR A 1 255 ? -5.623 16.995 9.664 1.00 91.75 255 THR A N 1
ATOM 1741 C CA . THR A 1 255 ? -5.185 18.132 8.846 1.00 91.75 255 THR A CA 1
ATOM 1742 C C . THR A 1 255 ? -4.552 17.645 7.547 1.00 91.75 255 THR A C 1
ATOM 1744 O O . THR A 1 255 ? -4.836 18.183 6.482 1.00 91.75 255 THR A O 1
ATOM 1747 N N . ALA A 1 256 ? -3.727 16.600 7.614 1.00 88.31 256 ALA A N 1
ATOM 1748 C CA . ALA A 1 256 ? -3.104 16.021 6.436 1.00 88.31 256 ALA A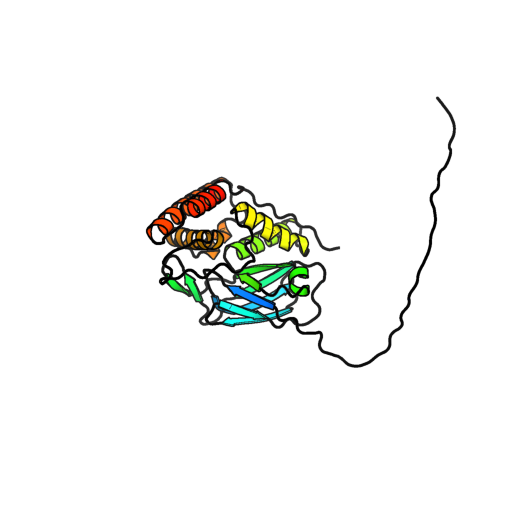 CA 1
ATOM 1749 C C . ALA A 1 256 ? -4.130 15.398 5.480 1.00 88.31 256 ALA A C 1
ATOM 1751 O O . ALA A 1 256 ? -4.083 15.675 4.290 1.00 88.31 256 ALA A O 1
ATOM 1752 N N . VAL A 1 257 ? -5.102 14.635 5.991 1.00 87.75 257 VAL A N 1
ATOM 1753 C CA . VAL A 1 257 ? -6.192 14.068 5.179 1.00 87.75 257 VAL A CA 1
ATOM 1754 C C . VAL A 1 257 ? -7.020 15.165 4.507 1.00 87.75 257 VAL A C 1
ATOM 1756 O O . VAL A 1 257 ? -7.333 15.042 3.330 1.00 87.75 257 VAL A O 1
ATOM 1759 N N . GLN A 1 258 ? -7.354 16.238 5.224 1.00 89.19 258 GLN A N 1
ATOM 1760 C CA . GLN A 1 258 ? -8.146 17.356 4.692 1.00 89.19 258 GLN A CA 1
ATOM 1761 C C . GLN A 1 258 ? -7.391 18.186 3.650 1.00 89.19 258 GLN A C 1
ATOM 1763 O O . GLN A 1 258 ? -8.002 18.730 2.737 1.00 89.19 258 GLN A O 1
ATOM 1768 N N . ASN A 1 259 ? -6.069 18.285 3.786 1.00 85.56 259 ASN A N 1
ATOM 1769 C CA . ASN A 1 259 ? -5.213 19.026 2.862 1.00 85.56 259 ASN A CA 1
ATOM 1770 C C . ASN A 1 259 ? -4.597 18.131 1.779 1.00 85.56 259 ASN A C 1
ATOM 1772 O O . ASN A 1 259 ? -3.784 18.615 0.987 1.00 85.56 259 ASN A O 1
ATOM 1776 N N . ALA A 1 260 ? -4.942 16.840 1.751 1.00 81.56 260 ALA A N 1
ATOM 1777 C CA . ALA A 1 260 ? -4.414 15.922 0.760 1.00 81.56 260 ALA A CA 1
ATOM 1778 C C . ALA A 1 260 ? -4.800 16.429 -0.641 1.00 81.56 260 ALA A C 1
ATOM 1780 O O . ALA A 1 260 ? -5.954 16.808 -0.865 1.00 81.56 260 ALA A O 1
ATOM 1781 N N . PRO A 1 261 ? -3.856 16.471 -1.594 1.00 71.75 261 PRO A N 1
ATOM 1782 C CA . PRO A 1 261 ? -4.128 16.997 -2.918 1.00 71.75 261 PRO A CA 1
ATOM 1783 C C . PRO A 1 261 ? -5.235 16.190 -3.606 1.00 71.75 261 PRO A C 1
ATOM 1785 O O . PRO A 1 261 ? -5.224 14.960 -3.608 1.00 71.75 261 PRO A O 1
ATOM 1788 N N . THR A 1 262 ? -6.152 16.896 -4.270 1.00 63.94 262 THR A N 1
ATOM 1789 C CA . THR A 1 262 ? -7.225 16.307 -5.092 1.00 63.94 262 THR A CA 1
ATOM 1790 C C . THR A 1 262 ? -6.714 15.729 -6.412 1.00 63.94 262 THR A C 1
ATOM 1792 O O . THR A 1 262 ? -7.474 15.250 -7.249 1.00 63.94 262 THR A O 1
ATOM 1795 N N . THR A 1 263 ? -5.405 15.774 -6.645 1.00 60.28 263 THR A N 1
ATOM 1796 C CA . THR A 1 263 ? -4.756 15.080 -7.750 1.00 60.28 263 THR A CA 1
ATOM 1797 C C . THR A 1 263 ? -3.368 14.670 -7.299 1.00 60.28 263 THR A C 1
ATOM 1799 O O . THR A 1 263 ? -2.544 15.517 -6.957 1.00 60.28 263 THR A O 1
ATOM 1802 N N . ILE A 1 264 ? -3.097 13.369 -7.308 1.00 56.25 264 ILE A N 1
ATOM 1803 C CA . ILE A 1 264 ? -1.759 12.854 -7.041 1.00 56.25 264 ILE A CA 1
ATOM 1804 C C . ILE A 1 264 ? -1.132 12.531 -8.392 1.00 56.25 264 ILE A C 1
ATOM 1806 O O . ILE A 1 264 ? -1.500 11.559 -9.049 1.00 56.25 264 ILE A O 1
ATOM 1810 N N . VAL A 1 265 ? -0.229 13.401 -8.843 1.00 60.09 265 VAL A N 1
ATOM 1811 C CA . VAL A 1 265 ? 0.490 13.216 -10.105 1.00 60.09 265 VAL A CA 1
ATOM 1812 C C . VAL A 1 265 ? 1.815 12.537 -9.801 1.00 60.09 265 VAL A C 1
ATOM 1814 O O . VAL A 1 265 ? 2.699 13.128 -9.185 1.00 60.09 265 VAL A O 1
ATOM 1817 N N . VAL A 1 266 ? 1.958 11.296 -10.258 1.00 59.84 266 VAL A N 1
ATOM 1818 C CA . VAL A 1 266 ? 3.238 10.589 -10.247 1.00 59.84 266 VAL A CA 1
ATOM 1819 C C . VAL A 1 266 ? 3.889 10.784 -11.622 1.00 59.84 266 VAL A C 1
ATOM 1821 O O . VAL A 1 266 ? 3.422 10.185 -12.591 1.00 59.84 266 VAL A O 1
ATOM 1824 N N . PRO A 1 267 ? 4.917 11.640 -11.766 1.00 59.12 267 PRO A N 1
ATOM 1825 C CA . PRO A 1 267 ? 5.633 11.777 -13.028 1.00 59.12 267 PRO A CA 1
ATOM 1826 C C . PRO A 1 267 ? 6.307 10.452 -13.402 1.00 59.12 267 PRO A C 1
ATOM 1828 O O . PRO A 1 267 ? 6.972 9.830 -12.572 1.00 59.12 267 PRO A O 1
ATOM 1831 N N . VAL A 1 268 ? 6.150 10.036 -14.660 1.00 60.53 268 VAL A N 1
ATOM 1832 C CA . VAL A 1 268 ? 6.887 8.903 -15.225 1.00 60.53 268 VAL A CA 1
ATOM 1833 C C . VAL A 1 268 ? 8.128 9.453 -15.906 1.00 60.53 268 VAL A C 1
ATOM 1835 O O . VAL A 1 268 ? 8.042 10.085 -16.956 1.00 60.53 268 VAL A O 1
ATOM 1838 N N . THR A 1 269 ? 9.286 9.217 -15.307 1.00 64.12 269 THR A N 1
ATOM 1839 C CA . THR A 1 269 ? 10.559 9.257 -16.025 1.00 64.12 269 THR A CA 1
ATOM 1840 C C . THR A 1 269 ? 10.865 7.835 -16.476 1.00 64.12 269 THR A C 1
ATOM 1842 O O . THR A 1 269 ? 10.989 6.935 -15.644 1.00 64.12 269 THR A O 1
ATOM 1845 N N . SER A 1 270 ? 10.906 7.609 -17.787 1.00 56.34 270 SER A N 1
ATOM 1846 C CA . SER A 1 270 ? 11.345 6.335 -18.360 1.00 56.34 270 SER A CA 1
ATOM 1847 C C . SER A 1 270 ? 12.851 6.169 -18.159 1.00 56.34 270 SER A C 1
ATOM 1849 O O . SER A 1 270 ? 13.593 7.130 -18.378 1.00 56.34 270 SER A O 1
ATOM 1851 N N . GLY A 1 271 ? 13.293 4.970 -17.775 1.00 54.66 271 GLY A N 1
ATOM 1852 C CA . GLY A 1 271 ? 14.708 4.597 -17.857 1.00 54.66 271 GLY A CA 1
ATOM 1853 C C . GLY A 1 271 ? 15.139 4.566 -19.326 1.00 54.66 271 GLY A C 1
ATOM 1854 O O . GLY A 1 271 ? 14.374 4.102 -20.175 1.00 54.66 271 GLY A O 1
ATOM 1855 N N . SER A 1 272 ? 16.301 5.146 -19.627 1.00 42.00 272 SER A N 1
ATOM 1856 C CA . SER A 1 272 ? 16.926 5.143 -20.959 1.00 42.00 272 SER A CA 1
ATOM 1857 C C . SER A 1 272 ? 17.593 3.815 -21.275 1.00 42.00 272 SER A C 1
ATOM 1859 O O . SER A 1 272 ? 18.311 3.339 -20.368 1.00 42.00 272 SER A O 1
#

Organism: NCBI:txid490188

Secondary structure (DSSP, 8-state):
---------------------------------EEEEEE-SS-EES-EEEEEETTS--EEEEEE--TTSEEEEE--SPPPTT-EEEEEEE--TT-EEEETTTTEEEE--S-EEEEEEHHHHHTT--EEEESHHHHHHHHHHHHHHHHTTSPPB-HHHHHHHHHHHHHHTT-S-SSS-PPP--TT--B---HHHHHHHHHHHHHHHTTS-HHHHHHTTTT--HHHHHHHHHHHHHHHHHHHHHSB--HHHHHHHHHHHHTS-S-------B--

pLDDT: mean 77.19, std 17.41, range [29.47, 93.62]

Radius of gyration: 22.79 Å; chains: 1; bounding box: 62×68×63 Å

Foldseek 3Di:
DDDDDDDDDDDDDDDDDDPPDDDDDDDDFDPFQKAKEFAAQFLKDFWKKWKAFLLRPGTQFIFGQHPRSMTITRGHDDQDQWFKIKIKTAFDVVIWTQQAQVLDTDGDPGIAIAIAQSNCSVVSVRYFHGALLRRLLSLQLCVQCVVVVNFTFTSVLNVQSQCLSCQLQVHPTNGDHDDHDGPPAQADEHLNNLQRNLLSQLCVVVVHGSNVSSSCLRVHALVVLQVSLVSSLVSSVVVVVVHPYDPVSSVSSNVSSNNRDSDRHRHGDHDD

Sequence (272 aa):
MSQFRIRSLILAGAAAMVLAACNGGRGSAAPETPFTSKAAKGAIFGAACTVTSFNGQVSYGTASSNAEGLISFTLVGELPEDEALLVTCAPAAGATYFNEATGTTLPLPAPISAVISSLAVAAGNGSIAVTPLTNLAALQLRAASNAAGGAIPNAAAASNANTVLAQAFGLSSITALPPTVNATSTGISDPYSLLLAAIAQAAATSGVDPFAFVSSLVGASPSTIDGIQAQLVTALDRIAQTYTVPAATLASVKTAVQNAPTTIVVPVTSGS